Protein AF-A0A1I5QJ22-F1 (afdb_monomer_lite)

Structure (mmCIF, N/CA/C/O backbone):
data_AF-A0A1I5QJ22-F1
#
_entry.id   AF-A0A1I5QJ22-F1
#
loop_
_atom_site.group_PDB
_atom_site.id
_atom_site.type_symbol
_atom_site.label_atom_id
_atom_site.label_alt_id
_atom_site.label_comp_id
_atom_site.label_asym_id
_atom_site.label_entity_id
_atom_site.label_seq_id
_atom_site.pdbx_PDB_ins_code
_atom_site.Cartn_x
_atom_site.Cartn_y
_atom_site.Cartn_z
_atom_site.occupancy
_atom_site.B_iso_or_equiv
_atom_site.auth_seq_id
_atom_site.auth_comp_id
_atom_site.auth_asym_id
_atom_site.auth_atom_id
_atom_site.pdbx_PDB_model_num
ATOM 1 N N . MET A 1 1 ? -31.079 -6.523 6.906 1.00 46.09 1 MET A N 1
ATOM 2 C CA . MET A 1 1 ? -29.674 -6.062 6.882 1.00 46.09 1 MET A CA 1
ATOM 3 C C . MET A 1 1 ? -29.638 -4.610 7.332 1.00 46.09 1 MET A C 1
ATOM 5 O O . MET A 1 1 ? -30.478 -3.851 6.853 1.00 46.09 1 MET A O 1
ATOM 9 N N . PRO A 1 2 ? -28.764 -4.219 8.273 1.00 53.16 2 PRO A N 1
ATOM 10 C CA . PRO A 1 2 ? -28.567 -2.813 8.614 1.00 53.16 2 PRO A CA 1
ATOM 11 C C . PRO A 1 2 ? -28.057 -2.059 7.382 1.00 53.16 2 PRO A C 1
ATOM 13 O O . PRO A 1 2 ? -27.175 -2.545 6.684 1.00 53.16 2 PRO A O 1
ATOM 16 N N . ILE A 1 3 ? -28.616 -0.884 7.098 1.00 59.19 3 ILE A N 1
ATOM 17 C CA . ILE A 1 3 ? -28.104 -0.005 6.042 1.00 59.19 3 ILE A CA 1
ATOM 18 C C . ILE A 1 3 ? -26.811 0.634 6.574 1.00 59.19 3 ILE A C 1
ATOM 20 O O . ILE A 1 3 ? -26.880 1.278 7.631 1.00 59.19 3 ILE A O 1
ATOM 24 N N . PRO A 1 4 ? -25.659 0.491 5.889 1.00 67.62 4 PRO A N 1
ATOM 25 C CA . PRO A 1 4 ? -24.425 1.165 6.275 1.00 67.62 4 PRO A CA 1
ATOM 26 C C . PRO A 1 4 ? -24.673 2.669 6.389 1.00 67.62 4 PRO A C 1
ATOM 28 O O . PRO A 1 4 ? -25.151 3.305 5.447 1.00 67.62 4 PRO A O 1
ATOM 31 N N . ARG A 1 5 ? -24.410 3.250 7.564 1.00 72.25 5 ARG A N 1
ATOM 32 C CA . ARG A 1 5 ? -24.618 4.686 7.782 1.00 72.25 5 ARG A CA 1
ATOM 33 C C . ARG A 1 5 ? -23.320 5.437 7.504 1.00 72.25 5 ARG A C 1
ATOM 35 O O . ARG A 1 5 ? -22.291 5.057 8.068 1.00 72.25 5 ARG A O 1
ATOM 42 N N . PRO A 1 6 ? -23.360 6.515 6.705 1.00 81.44 6 PRO A N 1
ATOM 43 C CA . PRO A 1 6 ? -22.195 7.358 6.522 1.00 81.44 6 PRO A CA 1
ATOM 44 C C . PRO A 1 6 ? -21.755 7.944 7.867 1.00 81.44 6 PRO A C 1
ATOM 46 O O . PRO A 1 6 ? -22.573 8.340 8.705 1.00 81.44 6 PRO A O 1
ATOM 49 N N . ARG A 1 7 ? -20.444 7.992 8.070 1.00 88.00 7 ARG A N 1
ATOM 50 C CA . ARG A 1 7 ? -19.783 8.664 9.182 1.00 88.00 7 ARG A CA 1
ATOM 51 C C . ARG A 1 7 ? -19.026 9.854 8.630 1.00 88.00 7 ARG A C 1
ATOM 53 O O . ARG A 1 7 ? -18.310 9.730 7.640 1.00 88.00 7 ARG A O 1
ATOM 60 N N . ARG A 1 8 ? -19.203 11.002 9.276 1.00 93.06 8 ARG A N 1
ATOM 61 C CA . ARG A 1 8 ? -18.461 12.214 8.957 1.00 93.06 8 ARG A CA 1
ATOM 62 C C . ARG A 1 8 ? -17.339 12.402 9.967 1.00 93.06 8 ARG A C 1
ATOM 64 O O . ARG A 1 8 ? -17.587 12.314 11.168 1.00 93.06 8 ARG A O 1
ATOM 71 N N . ILE A 1 9 ? -16.142 12.665 9.462 1.00 91.44 9 ILE A N 1
ATOM 72 C CA . ILE A 1 9 ? -14.982 13.086 10.242 1.00 91.44 9 ILE A CA 1
ATOM 73 C C . ILE A 1 9 ? -14.780 14.574 9.957 1.00 91.44 9 ILE A C 1
ATOM 75 O O . ILE A 1 9 ? -14.630 14.962 8.801 1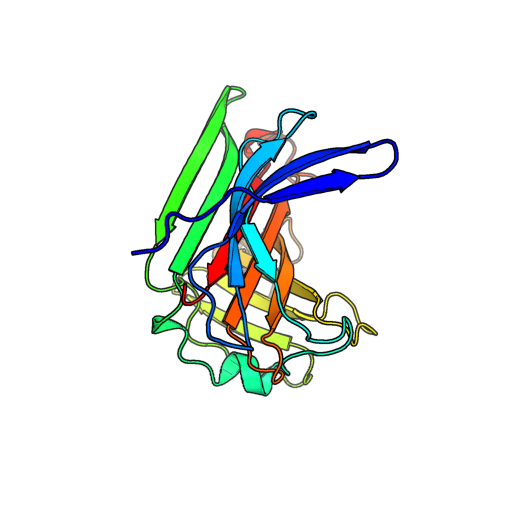.00 91.44 9 ILE A O 1
ATOM 79 N N . GLU A 1 10 ? -14.829 15.396 11.003 1.00 94.62 10 GLU A N 1
ATOM 80 C CA . GLU A 1 10 ? -14.562 16.835 10.939 1.00 94.62 10 GLU A CA 1
ATOM 81 C C . GLU A 1 10 ? -13.120 17.070 11.398 1.00 94.62 10 GLU A C 1
ATOM 83 O O . GLU A 1 10 ? -12.755 16.738 12.529 1.00 94.62 10 GLU A O 1
ATOM 88 N N . TRP A 1 11 ? -12.295 17.633 10.522 1.00 90.88 11 TRP A N 1
ATOM 89 C CA . TRP A 1 11 ? -10.914 17.976 10.823 1.00 90.88 11 TRP A CA 1
ATOM 90 C C . TRP A 1 11 ? -10.844 19.441 11.236 1.00 90.88 11 TRP A C 1
ATOM 92 O O . TRP A 1 11 ? -11.201 20.336 10.468 1.00 90.88 11 TRP A O 1
ATOM 102 N N . THR A 1 12 ? -10.348 19.710 12.444 1.00 91.56 12 THR A N 1
ATOM 103 C CA . THR A 1 12 ? -10.223 21.075 12.967 1.00 91.56 12 THR A CA 1
ATOM 104 C C . THR A 1 12 ? -9.451 21.967 11.991 1.00 91.56 12 THR A C 1
ATOM 106 O O . THR A 1 12 ? -8.260 21.764 11.768 1.00 91.56 12 THR A O 1
ATOM 109 N N . GLY A 1 13 ? -10.142 22.947 11.400 1.00 87.81 13 GLY A N 1
ATOM 110 C CA . GLY A 1 13 ? -9.575 23.906 10.444 1.00 87.81 13 GLY A CA 1
ATOM 111 C C . GLY A 1 13 ? -9.340 23.384 9.019 1.00 87.81 13 GLY A C 1
ATOM 112 O O . GLY A 1 13 ? -8.960 24.178 8.166 1.00 87.81 13 GLY A O 1
ATOM 113 N N . ASN A 1 14 ? -9.593 22.101 8.738 1.00 86.50 14 ASN A N 1
ATOM 114 C CA . ASN A 1 14 ? -9.193 21.438 7.486 1.00 86.50 14 ASN A CA 1
ATOM 115 C C . ASN A 1 14 ? -10.364 20.784 6.725 1.00 86.50 14 ASN A C 1
ATOM 117 O O . ASN A 1 14 ? -10.153 19.993 5.807 1.00 86.50 14 ASN A O 1
ATOM 121 N N . GLY A 1 15 ? -11.605 21.124 7.082 1.00 94.75 15 GLY A N 1
ATOM 122 C CA . GLY A 1 15 ? -12.801 20.608 6.417 1.00 94.75 15 GLY A CA 1
ATOM 123 C C . GLY A 1 15 ? -13.241 19.237 6.932 1.00 94.75 15 GLY A C 1
ATOM 124 O O . GLY A 1 15 ? -12.940 18.866 8.062 1.00 94.75 15 GLY A O 1
ATOM 125 N N . TRP A 1 16 ? -13.980 18.485 6.117 1.00 95.56 16 TRP A N 1
ATOM 126 C CA . TRP A 1 16 ? -14.563 17.203 6.520 1.00 95.56 16 TRP A CA 1
ATOM 127 C C . TRP A 1 16 ? -14.458 16.132 5.445 1.00 95.56 16 TRP A C 1
ATOM 129 O O . TRP A 1 16 ? -14.406 16.434 4.255 1.00 95.56 16 TRP A O 1
ATOM 139 N N . GLU A 1 17 ? -14.521 14.876 5.877 1.00 95.81 17 GLU A N 1
ATOM 140 C CA . GLU A 1 17 ? -14.634 13.687 5.031 1.00 95.81 17 GLU A CA 1
ATOM 141 C C . GLU A 1 17 ? -15.855 12.858 5.428 1.00 95.81 17 GLU A C 1
ATOM 143 O O . GLU A 1 17 ? -16.236 12.799 6.598 1.00 95.81 17 GLU A O 1
ATOM 148 N N . GLU A 1 18 ? -16.473 12.198 4.456 1.00 96.12 18 GLU A N 1
ATOM 149 C CA . GLU A 1 18 ? -17.575 11.269 4.666 1.00 96.12 18 GLU A CA 1
ATOM 150 C C . GLU A 1 18 ? -17.176 9.873 4.185 1.00 96.12 18 GLU A C 1
ATOM 152 O O . GLU A 1 18 ? -16.739 9.691 3.047 1.00 96.12 18 GLU A O 1
ATOM 157 N N . TRP A 1 19 ? -17.370 8.890 5.058 1.00 95.31 19 TRP A N 1
ATOM 158 C CA . TRP A 1 19 ? -16.977 7.501 4.860 1.00 95.31 19 TRP A CA 1
ATOM 159 C C . TRP A 1 19 ? -18.162 6.578 5.132 1.00 95.31 19 TRP A C 1
ATOM 161 O O . TRP A 1 19 ? -18.932 6.800 6.067 1.00 95.31 19 TRP A O 1
ATOM 171 N N . THR A 1 20 ? -18.304 5.516 4.349 1.00 93.12 20 THR A N 1
ATOM 172 C CA . THR A 1 20 ? -19.193 4.399 4.682 1.00 93.12 20 THR A CA 1
ATOM 173 C C . THR A 1 20 ? -18.410 3.396 5.511 1.00 93.12 20 THR A C 1
ATOM 175 O O . THR A 1 20 ? -17.341 2.962 5.096 1.00 93.12 20 THR A O 1
ATOM 178 N N . VAL A 1 21 ? -18.936 3.016 6.674 1.00 90.69 21 VAL A N 1
ATOM 179 C CA . VAL A 1 21 ? -18.354 1.932 7.474 1.00 90.69 21 VAL A CA 1
ATOM 180 C C . VAL A 1 21 ? -18.948 0.618 6.977 1.00 90.69 21 VAL A C 1
ATOM 182 O O . VAL A 1 21 ? -20.167 0.445 7.046 1.00 90.69 21 VAL A O 1
ATOM 185 N N . GLY A 1 22 ? -18.101 -0.262 6.443 1.00 87.00 22 GLY A N 1
ATOM 186 C CA . GLY A 1 22 ? -18.483 -1.615 6.041 1.00 87.00 22 GLY A CA 1
ATOM 187 C C . GLY A 1 22 ? -18.838 -2.496 7.241 1.00 87.00 22 GLY A C 1
ATOM 188 O O . GLY A 1 22 ? -18.671 -2.087 8.393 1.00 87.00 22 GLY A O 1
ATOM 189 N N . GLU A 1 23 ? -19.323 -3.711 6.980 1.00 85.62 23 GLU A N 1
ATOM 190 C CA . GLU A 1 23 ? -19.583 -4.681 8.048 1.00 85.62 23 GLU A CA 1
ATOM 191 C C . GLU A 1 23 ? -18.249 -5.046 8.723 1.00 85.62 23 GLU A C 1
ATOM 193 O O . GLU A 1 23 ? -17.347 -5.562 8.057 1.00 85.62 23 GLU A O 1
ATOM 198 N N . PRO A 1 24 ? -18.065 -4.739 10.018 1.00 86.56 24 PRO A N 1
ATOM 199 C CA . PRO A 1 24 ? -16.795 -4.980 10.674 1.00 86.56 24 PRO A CA 1
ATOM 200 C C . PRO A 1 24 ? -16.613 -6.469 10.966 1.00 86.56 24 PRO A C 1
ATOM 202 O O . PRO A 1 24 ? -17.570 -7.172 11.287 1.00 86.56 24 PRO A O 1
ATOM 205 N N . ILE A 1 25 ? -15.362 -6.928 11.013 1.00 89.25 25 ILE A N 1
ATOM 206 C CA . ILE A 1 25 ? -15.039 -8.109 11.812 1.00 89.25 25 ILE A CA 1
ATOM 207 C C . ILE A 1 25 ? -15.266 -7.709 13.277 1.00 89.25 25 ILE A C 1
ATOM 209 O O . ILE A 1 25 ? -14.564 -6.808 13.760 1.00 89.25 25 ILE A O 1
ATOM 213 N N . PRO A 1 26 ? -16.222 -8.330 13.999 1.00 90.31 26 PRO A N 1
ATOM 214 C CA . PRO A 1 26 ? -16.629 -7.866 15.320 1.00 90.31 26 PRO A CA 1
ATOM 215 C C . PRO A 1 26 ? -15.451 -7.721 16.286 1.00 90.31 26 PRO A C 1
ATOM 217 O O . PRO A 1 26 ? -14.694 -8.662 16.507 1.00 90.31 26 PRO A O 1
ATOM 220 N N . GLY A 1 27 ? -15.288 -6.517 16.843 1.00 88.56 27 GLY A N 1
ATOM 221 C CA . GLY A 1 27 ? -14.208 -6.172 17.775 1.00 88.56 27 GLY A CA 1
ATOM 222 C C . GLY A 1 27 ? -12.822 -5.974 17.145 1.00 88.56 27 GLY A C 1
ATOM 223 O O . GLY A 1 27 ? -11.918 -5.497 17.830 1.00 88.56 27 GLY A O 1
ATOM 224 N N . LYS A 1 28 ? -12.640 -6.278 15.855 1.00 94.81 28 LYS A N 1
ATOM 225 C CA . LYS A 1 28 ? -11.311 -6.373 15.237 1.00 94.81 28 LYS A CA 1
ATOM 226 C C . LYS A 1 28 ? -11.008 -5.272 14.235 1.00 94.81 28 LYS A C 1
ATOM 228 O O . LYS A 1 28 ? -10.032 -4.548 14.408 1.00 94.81 28 LYS A O 1
ATOM 233 N N . LEU A 1 29 ? -11.800 -5.169 13.173 1.00 95.88 29 LEU A N 1
ATOM 234 C CA . LEU A 1 29 ? -11.461 -4.330 12.028 1.00 95.88 29 LEU A CA 1
ATOM 235 C C . LEU A 1 29 ? -12.723 -3.922 11.275 1.00 95.88 29 LEU A C 1
ATOM 237 O O . LEU A 1 29 ? -13.592 -4.755 11.040 1.00 95.88 29 LEU A O 1
ATOM 241 N N . ALA A 1 30 ? -12.795 -2.664 10.859 1.00 94.31 30 ALA A N 1
ATOM 242 C CA . ALA A 1 30 ? -13.819 -2.157 9.957 1.00 94.31 30 ALA A CA 1
ATOM 243 C C . ALA A 1 30 ? -13.160 -1.568 8.708 1.00 94.31 30 ALA A C 1
ATOM 245 O O . ALA A 1 30 ? -12.214 -0.789 8.829 1.00 94.31 30 ALA A O 1
ATOM 246 N N . GLN A 1 31 ? -13.673 -1.901 7.526 1.00 93.88 31 GLN A N 1
ATOM 247 C CA . GLN A 1 31 ? -13.319 -1.211 6.286 1.00 93.88 31 GLN A CA 1
ATOM 248 C C . GLN A 1 31 ? -14.089 0.113 6.203 1.00 93.88 31 GLN A C 1
ATOM 250 O O . GLN A 1 31 ? -15.259 0.198 6.589 1.00 93.88 31 GLN A O 1
ATOM 255 N N . LEU A 1 32 ? -13.424 1.151 5.709 1.00 93.31 32 LEU A N 1
ATOM 256 C CA . LEU A 1 32 ? -13.988 2.469 5.459 1.00 93.31 32 LEU A CA 1
ATOM 257 C C . LEU A 1 32 ? -13.912 2.744 3.958 1.00 93.31 32 LEU A C 1
ATOM 259 O O . LEU A 1 32 ? -12.826 2.899 3.399 1.00 93.31 32 LEU A O 1
ATOM 263 N N . SER A 1 33 ? -15.069 2.841 3.312 1.00 90.88 33 SER A N 1
ATOM 264 C CA . SER A 1 33 ? -15.166 3.209 1.899 1.00 90.88 33 SER A CA 1
ATOM 265 C C . SER A 1 33 ? -15.389 4.710 1.784 1.00 90.88 33 SER A C 1
ATOM 267 O O . SER A 1 33 ? -16.370 5.244 2.314 1.00 90.88 33 SER A O 1
ATOM 269 N N . TYR A 1 34 ? -14.473 5.399 1.112 1.00 94.25 34 TYR A N 1
ATOM 270 C CA . TYR A 1 34 ? -14.549 6.842 0.929 1.00 94.25 34 TYR A CA 1
ATOM 271 C C . TYR A 1 34 ? -15.797 7.248 0.138 1.00 94.25 34 TYR A C 1
ATOM 273 O O . TYR A 1 34 ? -16.215 6.541 -0.778 1.00 94.25 34 TYR A O 1
ATOM 281 N N . ARG A 1 35 ? -16.407 8.391 0.479 1.00 94.44 35 ARG A N 1
ATOM 282 C CA . ARG A 1 35 ? -17.535 8.945 -0.288 1.00 94.44 35 ARG A CA 1
ATOM 283 C C . ARG A 1 35 ? -17.228 10.299 -0.904 1.00 94.44 35 ARG A C 1
ATOM 285 O O . ARG A 1 35 ? -17.521 10.507 -2.075 1.00 94.44 35 ARG A O 1
ATOM 292 N N . ARG A 1 36 ? -16.776 11.251 -0.086 1.00 95.31 36 ARG A N 1
ATOM 293 C CA . ARG A 1 36 ? -16.550 12.653 -0.477 1.00 95.31 36 ARG A CA 1
ATOM 294 C C . ARG A 1 36 ? -15.907 13.441 0.659 1.00 95.31 36 ARG A C 1
ATOM 296 O O . ARG A 1 36 ? -16.017 13.053 1.822 1.00 95.31 36 ARG A O 1
ATOM 303 N N . SER A 1 37 ? -15.348 14.599 0.336 1.00 96.25 37 SER A N 1
ATOM 304 C CA . SER A 1 37 ? -14.889 15.590 1.309 1.00 96.25 37 SER A CA 1
ATOM 305 C C . SER A 1 37 ? -15.282 17.008 0.915 1.00 96.25 37 SER A C 1
ATOM 307 O O . SER A 1 37 ? -15.699 17.270 -0.214 1.00 96.25 37 SER A O 1
ATOM 309 N N . SER A 1 38 ? -15.108 17.950 1.841 1.00 96.31 38 SER A N 1
ATOM 310 C CA . SER A 1 38 ? -15.252 19.385 1.564 1.00 96.31 38 SER A CA 1
ATOM 311 C C . SER A 1 38 ? -14.123 19.974 0.715 1.00 96.31 38 SER A C 1
ATOM 313 O O . SER A 1 38 ? -14.230 21.118 0.287 1.00 96.31 38 SER A O 1
ATOM 315 N N . PHE A 1 39 ? -13.033 19.234 0.513 1.00 93.12 39 PHE A N 1
ATOM 316 C CA . PHE A 1 39 ? -11.841 19.676 -0.220 1.00 93.12 39 PHE A CA 1
ATOM 317 C C . PHE A 1 39 ? -11.668 18.954 -1.567 1.00 93.12 39 PHE A C 1
ATOM 319 O O . PHE A 1 39 ? -10.618 19.053 -2.192 1.00 93.12 39 PHE A O 1
ATOM 326 N N . GLY A 1 40 ? -12.705 18.248 -2.032 1.00 92.12 40 GLY A N 1
ATOM 327 C CA . GLY A 1 40 ? -12.772 17.727 -3.399 1.00 92.12 40 GLY A CA 1
ATOM 328 C C . GLY A 1 40 ? -11.977 16.449 -3.659 1.00 92.12 40 GLY A C 1
ATOM 329 O O . GLY A 1 40 ? -11.794 16.095 -4.821 1.00 92.12 40 GLY A O 1
ATOM 330 N N . ALA A 1 41 ? -11.528 15.736 -2.621 1.00 91.44 41 ALA A N 1
ATOM 331 C CA . ALA A 1 41 ? -11.008 14.391 -2.831 1.00 91.44 41 ALA A CA 1
ATOM 332 C C . ALA A 1 41 ? -12.139 13.467 -3.316 1.00 91.44 41 ALA A C 1
ATOM 334 O O . ALA A 1 41 ? -13.307 13.618 -2.945 1.00 91.44 41 ALA A O 1
ATOM 335 N N . THR A 1 42 ? -11.783 12.546 -4.206 1.00 92.19 42 THR A N 1
ATOM 336 C CA . THR A 1 42 ? -12.730 11.669 -4.912 1.00 92.19 42 THR A CA 1
ATOM 337 C C . THR A 1 42 ? -12.543 10.199 -4.563 1.00 92.19 42 THR A C 1
ATOM 339 O O . THR A 1 42 ? -13.480 9.423 -4.711 1.00 92.19 42 THR A O 1
ATOM 342 N N . HIS A 1 43 ? -11.373 9.827 -4.042 1.00 93.38 43 HIS A N 1
ATOM 343 C CA . HIS A 1 43 ? -11.014 8.449 -3.725 1.00 93.38 43 HIS A CA 1
ATOM 344 C C . HIS A 1 43 ? -10.252 8.389 -2.404 1.00 93.38 43 HIS A C 1
ATOM 346 O O . HIS A 1 43 ? -9.574 9.341 -2.014 1.00 93.38 43 HIS A O 1
ATOM 352 N N . GLY A 1 44 ? -10.343 7.244 -1.736 1.00 93.56 44 GLY A N 1
ATOM 353 C CA . GLY A 1 44 ? -9.637 6.976 -0.496 1.00 93.56 44 GLY A CA 1
ATOM 354 C C . GLY A 1 44 ? -9.920 5.566 0.003 1.00 93.56 44 GLY A C 1
ATOM 355 O O . GLY A 1 44 ? -11.019 5.040 -0.172 1.00 93.56 44 GLY A O 1
ATOM 356 N N . TYR A 1 45 ? -8.923 4.983 0.658 1.00 95.06 45 TYR A N 1
ATOM 357 C CA . TYR A 1 45 ? -9.015 3.678 1.299 1.00 95.06 45 TYR A CA 1
ATOM 358 C C . TYR A 1 45 ? -8.739 3.854 2.785 1.00 95.06 45 TYR A C 1
ATOM 360 O O . TYR A 1 45 ? -7.766 4.508 3.165 1.00 95.06 45 TYR A O 1
ATOM 368 N N . GLY A 1 46 ? -9.596 3.292 3.631 1.00 94.00 46 GLY A N 1
ATOM 369 C CA . GLY A 1 46 ? -9.472 3.441 5.072 1.00 94.00 46 GLY A CA 1
ATOM 370 C C . GLY A 1 46 ? -9.864 2.178 5.816 1.00 94.00 46 GLY A C 1
ATOM 371 O O . GLY A 1 46 ? -10.700 1.399 5.366 1.00 94.00 46 GLY A O 1
ATOM 372 N N . TYR A 1 47 ? -9.260 1.995 6.985 1.00 95.31 47 TYR A N 1
ATOM 373 C CA . TYR A 1 47 ? -9.544 0.890 7.889 1.00 95.31 47 TYR A CA 1
ATOM 374 C C . TYR A 1 47 ? -9.474 1.382 9.334 1.00 95.31 47 TYR A C 1
ATOM 376 O O . TYR A 1 47 ? -8.612 2.193 9.676 1.00 95.31 47 TYR A O 1
ATOM 384 N N . GLY A 1 48 ? -10.376 0.896 10.183 1.00 93.44 48 GLY A N 1
ATOM 385 C CA . GLY A 1 48 ? -10.450 1.250 11.600 1.00 93.44 48 GLY A CA 1
ATOM 386 C C . GLY A 1 48 ? -10.300 0.034 12.510 1.00 93.44 48 GLY A C 1
ATOM 387 O O . GLY A 1 48 ? -10.989 -0.967 12.321 1.00 93.44 48 GLY A O 1
ATOM 388 N N . SER A 1 49 ? -9.432 0.134 13.516 1.00 95.50 49 SER A N 1
ATOM 389 C CA . SER A 1 49 ? -9.245 -0.856 14.586 1.00 95.50 49 SER A CA 1
ATOM 390 C C . SER A 1 49 ? -8.779 -0.173 15.876 1.00 95.50 49 SER A C 1
ATOM 392 O O . SER A 1 49 ? -8.443 1.012 15.868 1.00 95.50 49 SER A O 1
ATOM 394 N N . ASN A 1 50 ? -8.722 -0.922 16.982 1.00 96.38 50 ASN A N 1
ATOM 395 C CA . ASN A 1 50 ? -8.170 -0.435 18.253 1.00 96.38 50 ASN A CA 1
ATOM 396 C C . ASN A 1 50 ? -6.662 -0.711 18.406 1.00 96.38 50 ASN A C 1
ATOM 398 O O . ASN A 1 50 ? -6.107 -0.525 19.489 1.00 96.38 50 ASN A O 1
ATOM 402 N N . ALA A 1 51 ? -5.979 -1.163 17.348 1.00 96.56 51 ALA A N 1
ATOM 403 C CA . ALA A 1 51 ? -4.540 -1.394 17.391 1.00 96.56 51 ALA A CA 1
ATOM 404 C C . ALA A 1 51 ? -3.783 -0.078 17.628 1.00 96.56 51 ALA A C 1
ATOM 406 O O . ALA A 1 51 ? -4.010 0.911 16.925 1.00 96.56 51 ALA A O 1
ATOM 407 N N . GLY A 1 52 ? -2.829 -0.069 18.563 1.00 94.38 52 GLY A N 1
ATOM 408 C CA . GLY A 1 52 ? -1.980 1.098 18.821 1.00 94.38 52 GLY A CA 1
ATOM 409 C C . GLY A 1 52 ? -1.095 1.437 17.620 1.00 94.38 52 GLY A C 1
ATOM 410 O O . GLY A 1 52 ? -0.685 0.547 16.879 1.00 94.38 52 GLY A O 1
ATOM 411 N N . TRP A 1 53 ? -0.774 2.714 17.388 1.00 89.88 53 TRP A N 1
ATOM 412 C CA . TRP A 1 53 ? 0.007 3.160 16.213 1.00 89.88 53 TRP A CA 1
ATOM 413 C C . TRP A 1 53 ? 1.361 2.447 16.036 1.00 89.88 53 TRP A C 1
ATOM 415 O O . TRP A 1 53 ? 1.834 2.299 14.908 1.00 89.88 53 TRP A O 1
ATOM 425 N N . SER A 1 54 ? 1.946 1.960 17.134 1.00 93.69 54 SER A N 1
ATOM 426 C CA . SER A 1 54 ? 3.176 1.163 17.166 1.00 93.69 54 SER A CA 1
ATOM 427 C C . SER A 1 54 ? 2.978 -0.338 16.909 1.00 93.69 54 SER A C 1
ATOM 429 O O . SER A 1 54 ? 3.965 -1.039 16.703 1.00 93.69 54 SER A O 1
ATOM 431 N N . THR A 1 55 ? 1.744 -0.852 16.911 1.00 96.94 55 THR A N 1
ATOM 432 C CA . THR A 1 55 ? 1.457 -2.252 16.576 1.00 96.94 55 THR A CA 1
ATOM 433 C C . THR A 1 55 ? 1.787 -2.497 15.111 1.00 96.94 55 THR A C 1
ATOM 435 O O . THR A 1 55 ? 1.270 -1.810 14.232 1.00 96.94 55 THR A O 1
ATOM 438 N N . ARG A 1 56 ? 2.643 -3.489 14.859 1.00 96.88 56 ARG A N 1
ATOM 439 C CA . ARG A 1 56 ? 3.207 -3.787 13.545 1.00 96.88 56 ARG A CA 1
ATOM 440 C C . ARG A 1 56 ? 3.300 -5.292 13.325 1.00 96.88 56 ARG A C 1
ATOM 442 O O . ARG A 1 56 ? 3.788 -6.021 14.188 1.00 96.88 56 ARG A O 1
ATOM 449 N N . ALA A 1 57 ? 2.959 -5.732 12.121 1.00 97.75 57 ALA A N 1
ATOM 450 C CA . ALA A 1 57 ? 3.310 -7.052 11.630 1.00 97.75 57 ALA A CA 1
ATOM 451 C C . ALA A 1 57 ? 4.780 -7.095 11.191 1.00 97.75 57 ALA A C 1
ATOM 453 O O . ALA A 1 57 ? 5.248 -6.253 10.416 1.00 97.75 57 ALA A O 1
ATOM 454 N N . SER A 1 58 ? 5.520 -8.087 11.688 1.00 96.81 58 SER A N 1
ATOM 455 C CA . SER A 1 58 ? 6.917 -8.288 11.295 1.00 96.81 58 SER A CA 1
ATOM 456 C C . SER A 1 58 ? 7.030 -8.686 9.818 1.00 96.81 58 SER A C 1
ATOM 458 O O . SER A 1 58 ? 6.110 -9.284 9.264 1.00 96.81 58 SER A O 1
ATOM 460 N N . MET A 1 59 ? 8.189 -8.464 9.191 1.00 97.19 59 MET A N 1
ATOM 461 C CA . MET A 1 59 ? 8.432 -8.936 7.818 1.00 97.19 59 MET A CA 1
ATOM 462 C C . MET A 1 59 ? 8.277 -10.456 7.686 1.00 97.19 59 MET A C 1
ATOM 464 O O . MET A 1 59 ? 7.834 -10.942 6.653 1.00 97.19 59 MET A O 1
ATOM 468 N N . ALA A 1 60 ? 8.581 -11.221 8.741 1.00 97.06 60 ALA A N 1
ATOM 469 C CA . ALA A 1 60 ? 8.334 -12.662 8.759 1.00 97.06 60 ALA A CA 1
ATOM 470 C C . ALA A 1 60 ? 6.832 -12.990 8.754 1.00 97.06 60 ALA A C 1
ATOM 472 O O . ALA A 1 60 ? 6.405 -13.862 8.004 1.00 97.06 60 ALA A O 1
ATOM 473 N N . THR A 1 61 ? 6.039 -12.266 9.549 1.00 97.69 61 THR A N 1
ATOM 474 C CA . THR A 1 61 ? 4.573 -12.390 9.581 1.00 97.69 61 THR A CA 1
ATOM 475 C C . THR A 1 61 ? 3.959 -12.044 8.232 1.00 97.69 61 THR A C 1
ATOM 477 O O . THR A 1 61 ? 3.075 -12.762 7.778 1.00 97.69 61 THR A O 1
ATOM 480 N N . ILE A 1 62 ? 4.444 -10.970 7.602 1.00 97.19 62 ILE A N 1
ATOM 481 C CA . ILE A 1 62 ? 4.014 -10.531 6.275 1.00 97.19 62 ILE A CA 1
ATOM 482 C C . ILE A 1 62 ? 4.350 -11.609 5.249 1.00 97.19 62 ILE A C 1
ATOM 484 O O . ILE A 1 62 ? 3.445 -12.107 4.600 1.00 97.19 62 ILE A O 1
ATOM 488 N N . ALA A 1 63 ? 5.613 -12.038 5.150 1.00 96.94 63 ALA A N 1
ATOM 489 C CA . ALA A 1 63 ? 6.044 -13.036 4.167 1.00 96.94 63 ALA A CA 1
ATOM 490 C C . ALA A 1 63 ? 5.290 -14.372 4.268 1.00 96.94 63 ALA A C 1
ATOM 492 O O . ALA A 1 63 ? 5.135 -15.054 3.261 1.00 96.94 63 ALA A O 1
ATOM 493 N N . ALA A 1 64 ? 4.837 -14.743 5.468 1.00 96.50 64 ALA A N 1
ATOM 494 C CA . ALA A 1 64 ? 4.090 -15.972 5.714 1.00 96.50 64 ALA A CA 1
ATOM 495 C C . ALA A 1 64 ? 2.595 -15.890 5.349 1.00 96.50 64 ALA A C 1
ATOM 497 O O . ALA A 1 64 ? 1.910 -16.908 5.425 1.00 96.50 64 ALA A O 1
ATOM 498 N N . GLN A 1 65 ? 2.069 -14.713 4.990 1.00 96.25 65 GLN A N 1
ATOM 499 C CA . GLN A 1 65 ? 0.672 -14.580 4.574 1.00 96.25 65 GLN A CA 1
ATOM 500 C C . GLN A 1 65 ? 0.401 -15.272 3.239 1.00 96.25 65 GLN A C 1
ATOM 502 O O . GLN A 1 65 ? 1.241 -15.281 2.333 1.00 96.25 65 GLN A O 1
ATOM 507 N N 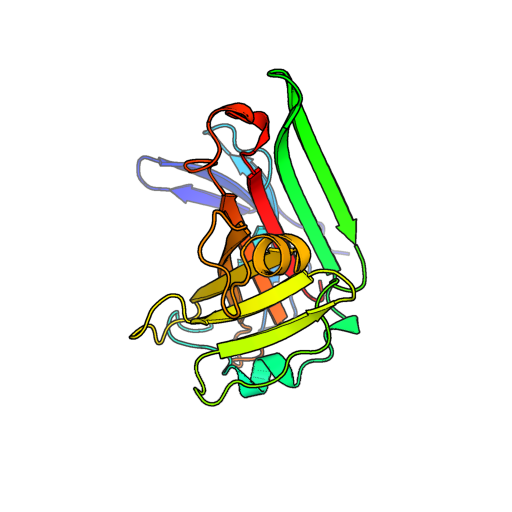. ASP A 1 66 ? -0.831 -15.753 3.085 1.00 95.06 66 ASP A N 1
ATOM 508 C CA . ASP A 1 66 ? -1.369 -16.125 1.782 1.00 95.06 66 ASP A CA 1
ATOM 509 C C . ASP A 1 66 ? -1.744 -14.862 0.991 1.00 95.06 66 ASP A C 1
ATOM 511 O O . ASP A 1 66 ? -2.869 -14.368 1.037 1.00 95.06 66 ASP A O 1
ATOM 515 N N . HIS A 1 67 ? -0.773 -14.334 0.248 1.00 94.19 67 HIS A N 1
ATOM 516 C CA . HIS A 1 67 ? -0.964 -13.164 -0.612 1.00 94.19 67 HIS A CA 1
ATOM 517 C C . HIS A 1 67 ? -1.876 -13.447 -1.816 1.00 94.19 67 HIS A C 1
ATOM 519 O O . HIS A 1 67 ? -2.215 -12.520 -2.547 1.00 94.19 67 HIS A O 1
ATOM 525 N N . GLY A 1 68 ? -2.278 -14.706 -2.043 1.00 94.75 68 GLY A N 1
ATOM 526 C CA . GLY A 1 68 ? -3.327 -15.043 -3.003 1.00 94.75 68 GLY A CA 1
ATOM 527 C C . GLY A 1 68 ? -4.708 -14.529 -2.585 1.00 94.75 68 GLY A C 1
ATOM 528 O O . GLY A 1 68 ? -5.581 -14.397 -3.434 1.00 94.75 68 GLY A O 1
ATOM 529 N N . GLN A 1 69 ? -4.893 -14.199 -1.303 1.00 94.56 69 GLN A N 1
ATOM 530 C CA . GLN A 1 69 ? -6.140 -13.640 -0.773 1.00 94.56 69 GLN A CA 1
ATOM 531 C C . GLN A 1 69 ? -6.216 -12.118 -0.858 1.00 94.56 69 GLN A C 1
ATOM 533 O O . GLN A 1 69 ? -7.211 -11.551 -0.422 1.00 94.56 69 GLN A O 1
ATOM 538 N N . PHE A 1 70 ? -5.160 -11.448 -1.322 1.00 96.12 70 PHE A N 1
ATOM 539 C CA . PHE A 1 70 ? -5.151 -9.993 -1.397 1.00 96.12 70 PHE A CA 1
ATOM 540 C C . PHE A 1 70 ? -5.622 -9.532 -2.766 1.00 96.12 70 PHE A C 1
ATOM 542 O O . PHE A 1 70 ? -5.117 -9.997 -3.787 1.00 96.12 70 PHE A O 1
ATOM 549 N N . ASP A 1 71 ? -6.533 -8.578 -2.753 1.00 94.69 71 ASP A N 1
ATOM 550 C CA . ASP A 1 71 ? -6.949 -7.769 -3.883 1.00 94.69 71 ASP A CA 1
ATOM 551 C C . ASP A 1 71 ? -6.077 -6.521 -3.942 1.00 94.69 71 ASP A C 1
ATOM 553 O O . ASP A 1 71 ? -5.585 -6.042 -2.919 1.00 94.69 71 ASP A O 1
ATOM 557 N N . HIS A 1 72 ? -5.854 -6.007 -5.146 1.00 94.81 72 HIS A N 1
ATOM 558 C CA . HIS A 1 72 ? -5.213 -4.723 -5.363 1.00 94.81 72 HIS A CA 1
ATOM 559 C C . HIS A 1 72 ? -6.141 -3.793 -6.131 1.00 94.81 72 HIS A C 1
ATOM 561 O O . HIS A 1 72 ? -6.333 -3.974 -7.336 1.00 94.81 72 HIS A O 1
ATOM 567 N N . ASP A 1 73 ? -6.630 -2.771 -5.437 1.00 95.31 73 ASP A N 1
ATOM 568 C CA . ASP A 1 73 ? -7.478 -1.730 -6.009 1.00 95.31 73 ASP A CA 1
ATOM 569 C C . ASP A 1 73 ? -6.719 -0.416 -6.032 1.00 95.31 73 ASP A C 1
ATOM 571 O O . ASP A 1 73 ? -6.069 -0.048 -5.049 1.00 95.31 73 ASP A O 1
ATOM 575 N N . TYR A 1 74 ? -6.798 0.307 -7.144 1.00 94.88 74 TYR A N 1
ATOM 576 C CA . TYR A 1 74 ? -6.009 1.511 -7.341 1.00 94.88 74 TYR A CA 1
ATOM 577 C C . TYR A 1 74 ? -6.721 2.568 -8.174 1.00 94.88 74 TYR A C 1
ATOM 579 O O . TYR A 1 74 ? -7.513 2.273 -9.066 1.00 94.88 74 TYR A O 1
ATOM 587 N N . HIS A 1 75 ? -6.353 3.815 -7.894 1.00 95.38 75 HIS A N 1
ATOM 588 C CA . HIS A 1 75 ? -6.672 4.989 -8.692 1.00 95.38 75 HIS A CA 1
ATOM 589 C C . HIS A 1 75 ? -5.390 5.805 -8.849 1.00 95.38 75 HIS A C 1
ATOM 591 O O . HIS A 1 75 ? -4.874 6.340 -7.864 1.00 95.38 75 HIS A O 1
ATOM 597 N N . LEU A 1 76 ? -4.861 5.864 -10.069 1.00 93.00 76 LEU A N 1
ATOM 598 C CA . LEU A 1 76 ? -3.617 6.540 -10.419 1.00 93.00 76 LEU A CA 1
ATOM 599 C C . LEU A 1 76 ? -3.909 7.664 -11.418 1.00 93.00 76 LEU A C 1
ATOM 601 O O . LEU A 1 76 ? -4.404 7.435 -12.518 1.00 93.00 76 LEU A O 1
ATOM 605 N N . TRP A 1 77 ? -3.581 8.891 -11.043 1.00 92.56 77 TRP A N 1
ATOM 606 C CA . TRP A 1 77 ? -3.600 10.054 -11.914 1.00 92.56 77 TRP A CA 1
ATOM 607 C C . TRP A 1 77 ? -2.291 10.100 -12.685 1.00 92.56 77 TRP A C 1
ATOM 609 O O . TRP A 1 77 ? -1.222 10.314 -12.110 1.00 92.56 77 TRP A O 1
ATOM 619 N N . LYS A 1 78 ? -2.398 9.887 -13.993 1.00 90.94 78 LYS A N 1
ATOM 620 C CA . LYS A 1 78 ? -1.264 9.778 -14.906 1.00 90.94 78 LYS A CA 1
ATOM 621 C C . LYS A 1 78 ? -1.374 10.801 -16.018 1.00 90.94 78 LYS A C 1
ATOM 623 O O . LYS A 1 78 ? -2.432 11.389 -16.252 1.00 90.94 78 LYS A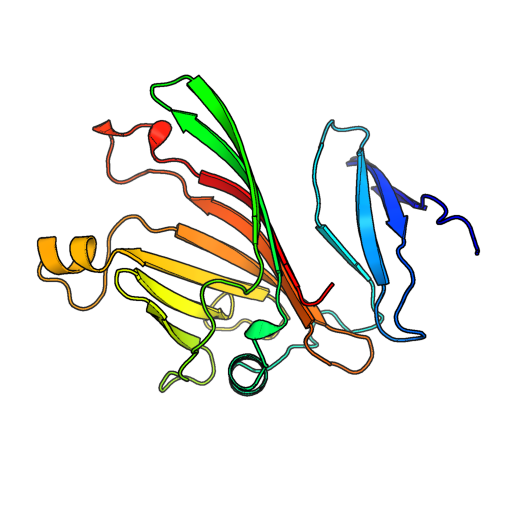 O 1
ATOM 628 N N . THR A 1 79 ? -0.272 10.986 -16.732 1.00 90.62 79 THR A N 1
ATOM 629 C CA . THR A 1 79 ? -0.235 11.791 -17.951 1.00 90.62 79 THR A CA 1
ATOM 630 C C . THR A 1 79 ? 0.227 10.928 -19.118 1.00 90.62 79 THR A C 1
ATOM 632 O O . THR A 1 79 ? 1.207 10.204 -18.996 1.00 90.62 79 THR A O 1
ATOM 635 N N . ASP A 1 80 ? -0.444 11.028 -20.263 1.00 87.50 80 ASP A N 1
ATOM 636 C CA . ASP A 1 80 ? 0.041 10.476 -21.529 1.00 87.50 80 ASP A CA 1
ATOM 637 C C . ASP A 1 80 ? 0.170 11.603 -22.555 1.00 87.50 80 ASP A C 1
ATOM 639 O O . ASP A 1 80 ? -0.809 12.272 -22.895 1.00 87.50 80 ASP A O 1
ATOM 643 N N . ASN A 1 81 ? 1.401 11.867 -23.001 1.00 86.25 81 ASN A N 1
ATOM 644 C CA . ASN A 1 81 ? 1.726 12.935 -23.948 1.00 86.25 81 ASN A CA 1
ATOM 645 C C . ASN A 1 81 ? 1.099 14.297 -23.564 1.00 86.25 81 ASN A C 1
ATOM 647 O O . ASN A 1 81 ? 0.436 14.964 -24.363 1.00 86.25 81 ASN A O 1
ATOM 651 N N . GLY A 1 82 ? 1.248 14.675 -22.291 1.00 85.12 82 GLY A N 1
ATOM 652 C CA . GLY A 1 82 ? 0.697 15.912 -21.724 1.00 85.12 82 GLY A CA 1
ATOM 653 C C . GLY A 1 82 ? -0.808 15.892 -21.422 1.00 85.12 82 GLY A C 1
ATOM 654 O O . GLY A 1 82 ? -1.330 16.889 -20.925 1.00 85.12 82 GLY A O 1
ATOM 655 N N . ARG A 1 83 ? -1.522 14.792 -21.694 1.00 91.50 83 ARG A N 1
ATOM 656 C CA . ARG A 1 83 ? -2.956 14.657 -21.404 1.00 91.50 83 ARG A CA 1
ATOM 657 C C . ARG A 1 83 ? -3.175 13.888 -20.099 1.00 91.50 83 ARG A C 1
ATOM 659 O O . ARG A 1 83 ? -2.756 12.733 -20.023 1.00 91.50 83 ARG A O 1
ATOM 666 N N . PRO A 1 84 ? -3.825 14.486 -19.086 1.00 91.88 84 PRO A N 1
ATOM 667 C CA . PRO A 1 84 ? -4.116 13.783 -17.846 1.00 91.88 84 PRO A CA 1
ATOM 668 C C . PRO A 1 84 ? -5.210 12.731 -18.059 1.00 91.88 84 PRO A C 1
ATOM 670 O O . PRO A 1 84 ? -6.176 12.973 -18.787 1.00 91.88 84 PRO A O 1
ATOM 673 N N . TYR A 1 85 ? -5.084 11.589 -17.391 1.00 93.50 85 TYR A N 1
ATOM 674 C CA . TYR A 1 85 ? -6.113 10.554 -17.326 1.00 93.50 85 TYR A CA 1
ATOM 675 C C . TYR A 1 85 ? -6.078 9.828 -15.975 1.00 93.50 85 TYR A C 1
ATOM 677 O O . TYR A 1 85 ? -5.098 9.910 -15.231 1.00 93.50 85 TYR A O 1
ATOM 685 N N . LEU A 1 86 ? -7.177 9.144 -15.654 1.00 93.38 86 LEU A N 1
ATOM 686 C CA . LEU A 1 86 ? -7.286 8.278 -14.485 1.00 93.38 86 LEU A CA 1
ATOM 687 C C . LEU A 1 86 ? -7.090 6.825 -14.936 1.00 93.38 86 LEU A C 1
ATOM 689 O O . LEU A 1 86 ? -7.876 6.320 -15.733 1.00 93.38 86 LEU A O 1
ATOM 693 N N . ASP A 1 87 ? -6.029 6.185 -14.452 1.00 93.12 87 ASP A N 1
ATOM 694 C CA . ASP A 1 87 ? -5.804 4.743 -14.548 1.00 93.12 87 ASP A CA 1
ATOM 695 C C . ASP A 1 87 ? -6.359 4.101 -13.276 1.00 93.12 87 ASP A C 1
ATOM 697 O O . ASP A 1 87 ? -5.851 4.327 -12.175 1.00 93.12 87 ASP A O 1
ATOM 701 N N . GLU A 1 88 ? -7.436 3.343 -13.420 1.00 94.88 88 GLU A N 1
ATOM 702 C CA . GLU A 1 88 ? -8.130 2.700 -12.312 1.00 94.88 88 GLU A CA 1
ATOM 703 C C . GLU A 1 88 ? -8.335 1.217 -12.589 1.00 94.88 88 GLU A C 1
ATOM 705 O O . GLU A 1 88 ? -8.533 0.789 -13.729 1.00 94.88 88 GLU A O 1
ATOM 710 N N . GLY A 1 89 ? -8.289 0.421 -11.529 1.00 92.62 89 GLY A N 1
ATOM 711 C CA . GLY A 1 89 ? -8.457 -1.012 -11.653 1.00 92.62 89 GLY A CA 1
ATOM 712 C C . GLY A 1 89 ? -8.524 -1.717 -10.312 1.00 92.62 89 GLY A C 1
ATOM 713 O O . GLY A 1 89 ? -8.133 -1.180 -9.278 1.00 92.62 89 GLY A O 1
ATOM 714 N N . ALA A 1 90 ? -9.013 -2.948 -10.383 1.00 91.38 90 ALA A N 1
ATOM 715 C CA . ALA A 1 90 ? -9.071 -3.910 -9.297 1.00 91.38 90 ALA A CA 1
ATOM 716 C C . ALA A 1 90 ? -8.487 -5.231 -9.805 1.00 91.38 90 ALA A C 1
ATOM 718 O O . ALA A 1 90 ? -8.742 -5.629 -10.947 1.00 91.38 90 ALA A O 1
ATOM 719 N N . GLY A 1 91 ? -7.687 -5.909 -8.986 1.00 85.69 91 GLY A N 1
ATOM 720 C CA . GLY A 1 91 ? -7.020 -7.144 -9.386 1.00 85.69 91 GLY A CA 1
ATOM 721 C C . GLY A 1 91 ? -6.844 -8.131 -8.244 1.00 85.69 91 GLY A C 1
ATOM 722 O O . GLY A 1 91 ? -6.145 -7.838 -7.278 1.00 85.69 91 GLY A O 1
ATOM 723 N N . ASN A 1 92 ? -7.398 -9.333 -8.417 1.00 82.88 92 ASN A N 1
ATOM 724 C CA . ASN A 1 92 ? -7.086 -10.508 -7.610 1.00 82.88 92 ASN A CA 1
ATOM 725 C C . ASN A 1 92 ? -6.329 -11.544 -8.462 1.00 82.88 92 ASN A C 1
ATOM 727 O O . ASN A 1 92 ? -6.759 -11.835 -9.584 1.00 82.88 92 ASN A O 1
ATOM 731 N N . PRO A 1 93 ? -5.251 -12.155 -7.948 1.00 84.62 93 PRO A N 1
ATOM 732 C CA . PRO A 1 93 ? -4.583 -11.843 -6.685 1.00 84.62 93 PRO A CA 1
ATOM 733 C C . PRO A 1 93 ? -3.597 -10.672 -6.832 1.00 84.62 93 PRO A C 1
ATOM 735 O O . PRO A 1 93 ? -3.148 -10.360 -7.939 1.00 84.62 93 PRO A O 1
ATOM 738 N N . PHE A 1 94 ? -3.171 -10.095 -5.705 1.00 84.31 94 PHE A N 1
ATOM 739 C CA . PHE A 1 94 ? -2.059 -9.150 -5.631 1.00 84.31 94 PHE A CA 1
ATOM 740 C C . PHE A 1 94 ? -0.860 -9.693 -6.417 1.00 84.31 94 PHE A C 1
ATOM 742 O O . PHE A 1 94 ? -0.446 -10.839 -6.233 1.00 84.31 94 PHE A O 1
ATOM 749 N N . TRP A 1 95 ? -0.286 -8.885 -7.313 1.00 84.38 95 TRP A N 1
ATOM 750 C CA . TRP A 1 95 ? 0.710 -9.370 -8.277 1.00 84.38 95 TRP A CA 1
ATOM 751 C C . TRP A 1 95 ? 1.978 -9.934 -7.613 1.00 84.38 95 TRP A C 1
ATOM 753 O O . TRP A 1 95 ? 2.596 -10.858 -8.151 1.00 84.38 95 TRP A O 1
ATOM 763 N N . MET A 1 96 ? 2.374 -9.414 -6.443 1.00 91.62 96 MET A N 1
ATOM 764 C CA . MET A 1 96 ? 3.600 -9.811 -5.744 1.00 91.62 96 MET A CA 1
ATOM 765 C C . MET A 1 96 ? 3.293 -10.742 -4.566 1.00 91.62 96 MET A C 1
ATOM 767 O O . MET A 1 96 ? 3.041 -10.307 -3.448 1.00 91.62 96 MET A O 1
ATOM 771 N N . ARG A 1 97 ? 3.352 -12.054 -4.818 1.00 91.81 97 ARG A N 1
ATOM 772 C CA . ARG A 1 97 ? 2.909 -13.080 -3.849 1.00 91.81 97 ARG A CA 1
ATOM 773 C C . ARG A 1 97 ? 4.036 -13.797 -3.116 1.00 91.81 97 ARG A C 1
ATOM 775 O O . ARG A 1 97 ? 3.884 -14.217 -1.977 1.00 91.81 97 ARG A O 1
ATOM 782 N N . ASN A 1 98 ? 5.173 -13.948 -3.785 1.00 92.69 98 ASN A N 1
ATOM 783 C CA . ASN A 1 98 ? 6.286 -14.773 -3.325 1.00 92.69 98 ASN A CA 1
ATOM 784 C C . ASN A 1 98 ? 7.388 -13.923 -2.695 1.00 92.69 98 ASN A C 1
ATOM 786 O O . ASN A 1 98 ? 8.402 -13.629 -3.334 1.00 92.69 98 ASN A O 1
ATOM 790 N N . TRP A 1 99 ? 7.191 -13.524 -1.444 1.00 95.50 99 TRP A N 1
ATOM 791 C CA . TRP A 1 99 ? 8.199 -12.778 -0.703 1.00 95.50 99 TRP A CA 1
ATOM 792 C C . TRP A 1 99 ? 9.273 -13.688 -0.117 1.00 95.50 99 TRP A C 1
ATOM 794 O O . TRP A 1 99 ? 8.994 -14.735 0.464 1.00 95.50 99 TRP A O 1
ATOM 804 N N . LYS A 1 100 ? 10.523 -13.245 -0.214 1.00 95.81 100 LYS A N 1
ATOM 805 C CA . LYS A 1 100 ? 11.663 -13.839 0.475 1.00 95.81 100 LYS A CA 1
ATOM 806 C C . LYS A 1 100 ? 12.191 -12.856 1.496 1.00 95.81 100 LYS A C 1
ATOM 808 O O . LYS A 1 100 ? 12.369 -11.677 1.209 1.00 95.81 100 LYS A O 1
ATOM 813 N N . ARG A 1 101 ? 12.487 -13.352 2.691 1.00 95.75 101 ARG A N 1
ATOM 814 C CA . ARG A 1 101 ? 13.163 -12.545 3.701 1.00 95.75 101 ARG A CA 1
ATOM 815 C C . ARG A 1 101 ? 14.563 -12.169 3.236 1.00 95.75 101 ARG A C 1
ATOM 817 O O . ARG A 1 101 ? 15.318 -13.028 2.786 1.00 95.75 101 ARG A O 1
ATOM 824 N N . CYS A 1 102 ? 14.912 -10.901 3.412 1.00 93.31 102 CYS A N 1
ATOM 825 C CA . CYS A 1 102 ? 16.300 -10.477 3.342 1.00 93.31 102 CYS A CA 1
ATOM 826 C C . CYS A 1 102 ? 17.115 -11.022 4.529 1.00 93.31 102 CYS A C 1
ATOM 828 O O . CYS A 1 102 ? 16.564 -11.530 5.511 1.00 93.31 102 CYS A O 1
ATOM 830 N N . SER A 1 103 ? 18.432 -10.798 4.490 1.00 91.88 103 SER A N 1
ATOM 831 C CA . SER A 1 103 ? 19.310 -10.942 5.660 1.00 91.88 103 SER A CA 1
ATOM 832 C C . SER A 1 103 ? 18.876 -10.039 6.824 1.00 91.88 103 SER A C 1
ATOM 834 O O . SER A 1 103 ? 18.855 -10.471 7.975 1.00 91.88 103 SER A O 1
ATOM 836 N N . SER A 1 104 ? 18.471 -8.801 6.529 1.00 92.88 104 SER A N 1
ATOM 837 C CA . SER A 1 104 ? 17.858 -7.898 7.504 1.00 92.88 104 SER A CA 1
ATOM 838 C C . SER A 1 104 ? 16.406 -8.307 7.800 1.00 92.88 104 SER A C 1
ATOM 840 O O . SER A 1 104 ? 15.639 -8.535 6.864 1.00 92.88 104 SER A O 1
ATOM 842 N N . PRO A 1 105 ? 15.952 -8.311 9.069 1.00 94.25 105 PRO A N 1
ATOM 843 C CA . PRO A 1 105 ? 14.550 -8.576 9.410 1.00 94.25 105 PRO A CA 1
ATOM 844 C C . PRO A 1 105 ? 13.603 -7.433 9.004 1.00 94.25 105 PRO A C 1
ATOM 846 O O . PRO A 1 105 ? 12.401 -7.515 9.242 1.00 94.25 105 PRO A O 1
ATOM 849 N N . ARG A 1 106 ? 14.143 -6.350 8.432 1.00 94.69 106 ARG A N 1
ATOM 850 C CA . ARG A 1 106 ? 13.415 -5.134 8.061 1.00 94.69 106 ARG A CA 1
ATOM 851 C C . ARG A 1 106 ? 12.994 -5.093 6.598 1.00 94.69 106 ARG A C 1
ATOM 853 O O . ARG A 1 106 ? 12.412 -4.088 6.200 1.00 94.69 106 ARG A O 1
ATOM 860 N N . CYS A 1 107 ? 13.291 -6.134 5.818 1.00 95.19 107 CYS A N 1
ATOM 861 C CA . CYS A 1 107 ? 12.884 -6.175 4.423 1.00 95.19 107 CYS A CA 1
ATOM 862 C C . CYS A 1 107 ? 12.525 -7.558 3.890 1.00 95.19 107 CYS A C 1
ATOM 864 O O . CYS A 1 107 ? 12.948 -8.597 4.410 1.00 95.19 107 CYS A O 1
ATOM 866 N N . LEU A 1 108 ? 11.772 -7.517 2.795 1.00 97.00 108 LEU A N 1
ATOM 867 C CA . LEU A 1 108 ? 11.451 -8.623 1.916 1.00 97.00 108 LEU A CA 1
ATOM 868 C C . LEU A 1 108 ? 11.865 -8.266 0.486 1.00 97.00 108 LEU A C 1
ATOM 870 O O . LEU A 1 108 ? 11.651 -7.145 0.031 1.00 97.00 108 LEU A O 1
ATOM 874 N N . GLY A 1 109 ? 12.426 -9.242 -0.218 1.00 95.62 109 GLY A N 1
ATOM 875 C CA . GLY A 1 109 ? 12.659 -9.194 -1.657 1.00 95.62 109 GLY A CA 1
ATOM 876 C C . GLY A 1 109 ? 11.647 -10.067 -2.391 1.00 95.62 109 GLY A C 1
ATOM 877 O O . GLY A 1 109 ? 11.230 -11.111 -1.884 1.00 95.62 109 GLY A O 1
ATOM 878 N N . GLY A 1 110 ? 11.252 -9.654 -3.584 1.00 94.25 110 GLY A N 1
ATOM 879 C CA . GLY A 1 110 ? 10.285 -10.356 -4.412 1.00 94.25 110 GLY A CA 1
ATOM 880 C C . GLY A 1 110 ? 10.606 -10.179 -5.885 1.00 94.25 110 GLY A C 1
ATOM 881 O O . GLY A 1 110 ? 11.078 -9.122 -6.279 1.00 94.25 110 GLY A O 1
ATOM 882 N N . ARG A 1 111 ? 10.342 -11.194 -6.709 1.00 91.88 111 ARG A N 1
ATOM 883 C CA . ARG A 1 111 ? 10.616 -11.131 -8.147 1.00 91.88 111 ARG A CA 1
ATOM 884 C C . ARG A 1 111 ? 9.461 -11.708 -8.956 1.00 91.88 111 ARG A C 1
ATOM 886 O O . ARG A 1 111 ? 8.960 -12.790 -8.655 1.00 91.88 111 ARG A O 1
ATOM 893 N N . THR A 1 112 ? 9.086 -10.996 -10.012 1.00 91.00 112 THR A N 1
ATOM 894 C CA . THR A 1 112 ? 8.246 -11.492 -11.117 1.00 91.00 112 THR A CA 1
ATOM 895 C C . THR A 1 112 ? 9.113 -11.727 -12.359 1.00 91.00 112 THR A C 1
ATOM 897 O O . THR A 1 112 ? 10.324 -11.524 -12.328 1.00 91.00 112 THR A O 1
ATOM 900 N N . THR A 1 113 ? 8.528 -12.133 -13.486 1.00 90.25 113 THR A N 1
ATOM 901 C CA . THR A 1 113 ? 9.288 -12.392 -14.723 1.00 90.25 113 THR A CA 1
ATOM 902 C C . THR A 1 113 ? 10.120 -11.196 -15.199 1.00 90.25 113 THR A C 1
ATOM 904 O O . THR A 1 113 ? 11.190 -11.402 -15.762 1.00 90.25 113 THR A O 1
ATOM 907 N N . SER A 1 114 ? 9.670 -9.964 -14.945 1.00 90.75 114 SER A N 1
ATOM 908 C CA . SER A 1 114 ? 10.313 -8.744 -15.457 1.00 90.75 114 SER A CA 1
ATOM 909 C C . SER A 1 114 ? 10.590 -7.662 -14.413 1.00 90.75 114 SER A C 1
ATOM 911 O O . SER A 1 114 ? 11.063 -6.590 -14.782 1.00 90.75 114 SER A O 1
ATOM 913 N N . THR A 1 115 ? 10.223 -7.880 -13.150 1.00 91.12 115 THR A N 1
ATOM 914 C CA . THR A 1 115 ? 10.212 -6.824 -12.124 1.00 91.12 115 THR A CA 1
ATOM 915 C C . THR A 1 115 ? 10.731 -7.363 -10.799 1.00 91.12 115 THR A C 1
ATOM 917 O O . THR A 1 115 ? 10.279 -8.419 -10.348 1.00 91.12 115 THR A O 1
ATOM 920 N N . GLU A 1 116 ? 11.645 -6.621 -10.182 1.00 91.75 116 GLU A N 1
ATOM 921 C CA . GLU A 1 116 ? 12.122 -6.833 -8.812 1.00 91.75 116 GLU A CA 1
ATOM 922 C C . GLU A 1 116 ? 11.362 -5.915 -7.858 1.00 91.75 116 GLU A C 1
ATOM 924 O O . GLU A 1 116 ? 11.057 -4.770 -8.195 1.00 91.75 116 GLU A O 1
ATOM 929 N N . TYR A 1 117 ? 11.076 -6.421 -6.665 1.00 92.94 117 TYR A N 1
ATOM 930 C CA . TYR A 1 117 ? 10.335 -5.748 -5.610 1.00 92.94 117 TYR A CA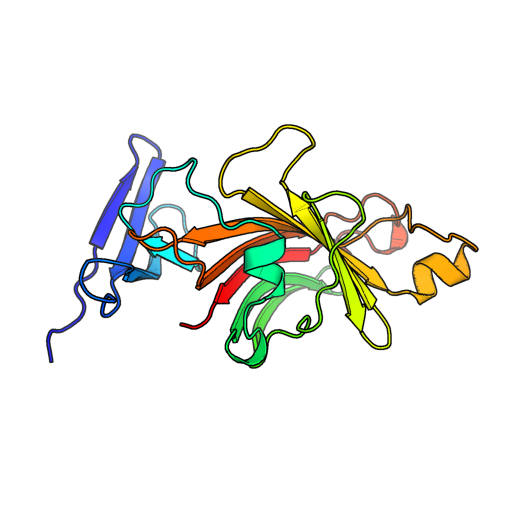 1
ATOM 931 C C . TYR A 1 117 ? 11.112 -5.806 -4.302 1.00 92.94 117 TYR A C 1
ATOM 933 O O . TYR A 1 117 ? 11.688 -6.832 -3.933 1.00 92.94 117 TYR A O 1
ATOM 941 N N . TYR A 1 118 ? 11.043 -4.714 -3.559 1.00 93.00 118 TYR A N 1
ATOM 942 C CA . TYR A 1 118 ? 11.622 -4.577 -2.239 1.00 93.00 118 TYR A CA 1
ATOM 943 C C . TYR A 1 118 ? 10.598 -3.934 -1.308 1.00 93.00 118 TYR A C 1
ATOM 945 O O . TYR A 1 118 ? 10.217 -2.781 -1.499 1.00 93.00 118 TYR A O 1
ATOM 953 N N . LEU A 1 119 ? 10.133 -4.687 -0.313 1.00 95.62 119 LEU A N 1
ATOM 954 C CA . LEU A 1 119 ? 9.298 -4.174 0.770 1.00 95.62 119 LEU A CA 1
ATOM 955 C C . LEU A 1 119 ? 10.186 -3.962 1.990 1.00 95.62 119 LEU A C 1
ATOM 957 O O . LEU A 1 119 ? 10.905 -4.876 2.390 1.00 95.62 119 LEU A O 1
ATOM 961 N N . ALA A 1 120 ? 10.123 -2.792 2.611 1.00 95.88 120 ALA A N 1
ATOM 962 C CA . ALA A 1 120 ? 10.895 -2.508 3.808 1.00 95.88 120 ALA A CA 1
ATOM 963 C C . ALA A 1 120 ? 10.140 -1.624 4.791 1.00 95.88 120 ALA A C 1
ATOM 965 O O . ALA A 1 120 ? 9.157 -0.972 4.456 1.00 95.88 120 ALA A O 1
ATOM 966 N N . THR A 1 121 ? 10.648 -1.557 6.017 1.00 95.81 121 THR A N 1
ATOM 967 C CA . THR A 1 121 ? 10.232 -0.517 6.958 1.00 95.81 121 THR A CA 1
ATOM 968 C C . THR A 1 121 ? 10.493 0.878 6.386 1.00 95.81 121 THR A C 1
ATOM 970 O O . THR A 1 121 ? 11.524 1.067 5.743 1.00 95.81 121 THR A O 1
ATOM 973 N N . ALA A 1 122 ? 9.646 1.863 6.708 1.00 91.94 122 ALA A N 1
ATOM 974 C CA . ALA A 1 122 ? 9.723 3.217 6.141 1.00 91.94 122 ALA A CA 1
ATOM 975 C C . ALA A 1 122 ? 11.101 3.908 6.241 1.00 91.94 122 ALA A C 1
ATOM 977 O O . ALA A 1 122 ? 11.431 4.751 5.413 1.00 91.94 122 ALA A O 1
ATOM 978 N N . ASN A 1 123 ? 11.910 3.571 7.250 1.00 89.88 123 ASN A N 1
ATOM 979 C CA . ASN A 1 123 ? 13.314 3.976 7.350 1.00 89.88 123 ASN A CA 1
ATOM 980 C C . ASN A 1 123 ? 14.094 3.007 8.264 1.00 89.88 123 ASN A C 1
ATOM 982 O O . ASN A 1 123 ? 13.541 2.023 8.763 1.00 89.88 123 ASN A O 1
ATOM 986 N N . ALA A 1 124 ? 15.375 3.295 8.511 1.00 88.19 124 ALA A N 1
ATOM 987 C CA . ALA A 1 124 ? 16.267 2.450 9.309 1.00 88.19 124 ALA A CA 1
ATOM 988 C C . ALA A 1 124 ? 15.856 2.289 10.788 1.00 88.19 124 ALA A C 1
ATOM 990 O O . ALA A 1 124 ? 16.248 1.309 11.419 1.00 88.19 124 ALA A O 1
ATOM 991 N N . THR A 1 125 ? 15.060 3.209 11.340 1.00 90.81 125 THR A N 1
ATOM 992 C CA . THR A 1 125 ? 14.695 3.246 12.767 1.00 90.81 125 THR A CA 1
ATOM 993 C C . THR A 1 125 ? 13.205 3.029 13.034 1.00 90.81 125 THR A C 1
ATOM 995 O O . THR A 1 125 ? 12.824 2.810 14.178 1.00 90.81 125 THR A O 1
ATOM 998 N N . ALA A 1 126 ? 12.354 3.034 12.004 1.00 92.25 126 ALA A N 1
ATOM 999 C CA . ALA A 1 126 ? 10.905 2.931 12.143 1.00 92.25 126 ALA A CA 1
ATOM 1000 C C . ALA A 1 126 ? 10.481 1.651 12.885 1.00 92.25 126 ALA A C 1
ATOM 1002 O O . ALA A 1 126 ? 10.901 0.547 12.538 1.00 92.25 126 ALA A O 1
ATOM 1003 N N . THR A 1 127 ? 9.621 1.788 13.885 1.00 91.12 127 THR A N 1
ATOM 1004 C 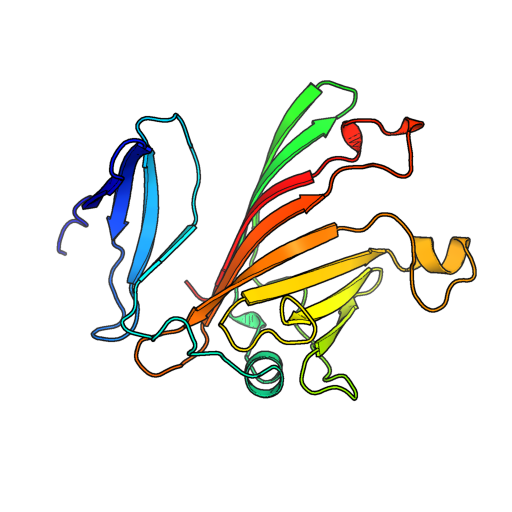CA . THR A 1 127 ? 9.032 0.659 14.628 1.00 91.12 127 THR A CA 1
ATOM 1005 C C . THR A 1 127 ? 7.515 0.595 14.481 1.00 91.12 127 THR A C 1
ATOM 1007 O O . THR A 1 127 ? 6.922 -0.434 14.773 1.00 91.12 127 THR A O 1
ATOM 1010 N N . ASP A 1 128 ? 6.902 1.663 13.971 1.00 94.69 128 ASP A N 1
ATOM 1011 C CA . ASP A 1 128 ? 5.468 1.773 13.698 1.00 94.69 128 ASP A CA 1
ATOM 1012 C C . ASP A 1 128 ? 5.016 0.945 12.486 1.00 94.69 128 ASP A C 1
ATOM 1014 O O . ASP A 1 128 ? 5.794 0.228 11.875 1.00 94.69 128 ASP A O 1
ATOM 1018 N N . ARG A 1 129 ? 3.742 1.036 12.115 1.00 96.44 129 ARG A N 1
ATOM 1019 C CA . ARG A 1 129 ? 3.135 0.235 11.043 1.00 96.44 129 ARG A CA 1
ATOM 1020 C C . ARG A 1 129 ? 3.384 0.733 9.609 1.00 96.44 129 ARG A C 1
ATOM 1022 O O . ARG A 1 129 ? 2.665 0.321 8.700 1.00 96.44 129 ARG A O 1
ATOM 1029 N N . ARG A 1 130 ? 4.334 1.648 9.383 1.00 96.62 130 ARG A N 1
ATOM 1030 C CA . ARG A 1 130 ? 4.640 2.161 8.036 1.00 96.62 130 ARG A CA 1
ATOM 1031 C C . ARG A 1 130 ? 5.668 1.294 7.325 1.00 96.62 130 ARG A C 1
ATOM 1033 O O . ARG A 1 130 ? 6.762 1.035 7.848 1.00 96.62 130 ARG A O 1
ATOM 1040 N N . ASP A 1 131 ? 5.329 0.914 6.107 1.00 96.38 131 ASP A N 1
ATOM 1041 C CA . ASP A 1 131 ? 6.199 0.224 5.162 1.00 96.38 131 ASP A CA 1
ATOM 1042 C C . ASP A 1 131 ? 6.445 1.121 3.941 1.00 96.38 131 ASP A C 1
ATOM 1044 O O . ASP A 1 131 ? 5.786 2.141 3.741 1.00 96.38 131 ASP A O 1
ATOM 1048 N N . THR A 1 132 ? 7.390 0.715 3.109 1.00 94.56 132 THR A N 1
ATOM 1049 C CA . THR A 1 132 ? 7.606 1.248 1.770 1.00 94.56 132 THR A CA 1
ATOM 1050 C C . THR A 1 132 ? 7.798 0.064 0.843 1.00 94.56 132 THR A C 1
ATOM 1052 O O . THR A 1 132 ? 8.600 -0.821 1.145 1.00 94.56 132 THR A O 1
ATOM 1055 N N . ILE A 1 133 ? 7.092 0.049 -0.285 1.00 92.88 133 ILE A N 1
ATOM 1056 C CA . ILE A 1 133 ? 7.395 -0.873 -1.379 1.00 92.88 133 ILE A CA 1
ATOM 1057 C C . ILE A 1 133 ? 8.055 -0.108 -2.517 1.00 92.88 133 ILE A C 1
ATOM 1059 O O . ILE A 1 133 ? 7.647 0.993 -2.883 1.00 92.88 133 ILE A O 1
ATOM 1063 N N . TRP A 1 134 ? 9.099 -0.707 -3.060 1.00 89.12 134 TRP A N 1
ATOM 1064 C CA . TRP A 1 134 ? 9.884 -0.182 -4.156 1.00 89.12 134 TRP A CA 1
ATOM 1065 C C . TRP A 1 134 ? 10.009 -1.249 -5.233 1.00 89.12 134 TRP A C 1
ATOM 1067 O O . TRP A 1 134 ? 10.163 -2.425 -4.898 1.00 89.12 134 TRP A O 1
ATOM 1077 N N . HIS A 1 135 ? 9.919 -0.880 -6.510 1.00 89.19 135 HIS A N 1
ATOM 1078 C CA . HIS A 1 135 ? 10.061 -1.855 -7.586 1.00 89.19 135 HIS A CA 1
ATOM 1079 C C . HIS A 1 135 ? 10.590 -1.251 -8.881 1.00 89.19 135 HIS A C 1
ATOM 1081 O O . HIS A 1 135 ? 10.254 -0.122 -9.229 1.00 89.19 135 HIS A O 1
ATOM 1087 N N . TRP A 1 136 ? 11.341 -2.049 -9.638 1.00 87.38 136 TRP A N 1
ATOM 1088 C CA . TRP A 1 136 ? 11.877 -1.665 -10.942 1.00 87.38 136 TRP A CA 1
ATOM 1089 C C . TRP A 1 136 ? 11.825 -2.830 -11.928 1.00 87.38 136 TRP A C 1
ATOM 1091 O O . TRP A 1 136 ? 11.864 -4.003 -11.548 1.00 87.38 136 TRP A O 1
ATOM 1101 N N . ARG A 1 137 ? 11.766 -2.509 -13.224 1.00 88.69 137 ARG A N 1
ATOM 1102 C CA . ARG A 1 137 ? 11.919 -3.507 -14.289 1.00 88.69 137 ARG A CA 1
ATOM 1103 C C . ARG A 1 137 ? 13.373 -3.973 -14.341 1.00 88.69 137 ARG A C 1
ATOM 1105 O O . ARG A 1 137 ? 14.270 -3.137 -14.421 1.00 88.69 137 ARG A O 1
ATOM 1112 N N . THR A 1 138 ? 13.616 -5.282 -14.362 1.00 89.00 138 THR A N 1
ATOM 1113 C CA . THR A 1 138 ? 14.979 -5.856 -14.355 1.00 89.00 138 THR A CA 1
ATOM 1114 C C . THR A 1 138 ? 15.832 -5.337 -15.509 1.00 89.00 138 THR A C 1
ATOM 1116 O O . THR A 1 138 ? 16.981 -4.965 -15.299 1.00 89.00 138 THR A O 1
ATOM 1119 N N . ALA A 1 139 ? 15.228 -5.176 -16.691 1.00 89.31 139 ALA A N 1
ATOM 1120 C CA . ALA A 1 139 ? 15.897 -4.657 -17.883 1.00 89.31 139 ALA A CA 1
ATOM 1121 C C . ALA A 1 139 ? 16.512 -3.255 -17.695 1.00 89.31 139 ALA A C 1
ATOM 1123 O O . ALA A 1 139 ? 17.468 -2.914 -18.386 1.00 89.31 139 ALA A O 1
ATOM 1124 N N . LEU A 1 140 ? 15.993 -2.439 -16.765 1.00 86.81 140 LEU A N 1
ATOM 1125 C CA . LEU A 1 140 ? 16.560 -1.120 -16.464 1.00 86.81 140 LEU A CA 1
ATOM 1126 C C . LEU A 1 140 ? 17.898 -1.228 -15.724 1.00 86.81 140 LEU A C 1
ATOM 1128 O O . LEU A 1 140 ? 18.791 -0.418 -15.960 1.00 86.81 140 LEU A O 1
ATOM 1132 N N . ALA A 1 141 ? 18.030 -2.219 -14.840 1.00 86.75 141 ALA A N 1
ATOM 1133 C CA . ALA A 1 141 ? 19.280 -2.516 -14.151 1.00 86.75 141 ALA A CA 1
ATOM 1134 C C . ALA A 1 141 ? 20.268 -3.201 -15.108 1.00 86.75 141 ALA A C 1
ATOM 1136 O O . ALA A 1 141 ? 21.412 -2.764 -15.225 1.00 86.75 141 ALA A O 1
ATOM 1137 N N . ASP A 1 142 ? 19.791 -4.189 -15.877 1.00 87.62 142 ASP A N 1
ATOM 1138 C CA . ASP A 1 142 ? 20.594 -4.921 -16.864 1.00 87.62 142 ASP A CA 1
ATOM 1139 C C . ASP A 1 142 ? 21.182 -3.979 -17.924 1.00 87.62 142 ASP A C 1
ATOM 1141 O O . ASP A 1 142 ? 22.377 -4.024 -18.208 1.00 87.62 142 ASP A O 1
ATOM 1145 N N . GLY A 1 143 ? 20.370 -3.059 -18.459 1.00 86.81 143 GLY A N 1
ATOM 1146 C CA . GLY A 1 143 ? 20.809 -2.061 -19.440 1.00 86.81 143 GLY A CA 1
ATOM 1147 C C . GLY A 1 143 ? 21.853 -1.072 -18.908 1.00 86.81 143 GLY A C 1
ATOM 1148 O O . GLY A 1 143 ? 22.519 -0.407 -19.697 1.00 86.81 143 GLY A O 1
ATOM 1149 N N . ARG A 1 144 ? 22.016 -0.987 -17.582 1.00 87.69 144 ARG A N 1
ATOM 1150 C CA . ARG A 1 144 ? 23.046 -0.188 -16.904 1.00 87.69 144 ARG A CA 1
ATOM 1151 C C . ARG A 1 144 ? 24.218 -1.022 -16.380 1.00 87.69 144 ARG A C 1
ATOM 1153 O O . ARG A 1 144 ? 25.177 -0.448 -15.875 1.00 87.69 144 ARG A O 1
ATOM 1160 N N . GLY A 1 145 ? 24.152 -2.352 -16.476 1.00 88.69 145 GLY A N 1
ATOM 1161 C CA . GLY A 1 145 ? 25.118 -3.247 -15.836 1.00 88.69 145 GLY A CA 1
ATOM 1162 C C . GLY A 1 145 ? 25.096 -3.166 -14.304 1.00 88.69 145 GLY A C 1
ATOM 1163 O O . GLY A 1 145 ? 26.110 -3.427 -13.659 1.00 88.69 145 GLY A O 1
ATOM 1164 N N . GLU A 1 146 ? 23.966 -2.774 -13.711 1.00 86.19 146 GLU A N 1
ATOM 1165 C CA . GLU A 1 146 ? 23.817 -2.592 -12.267 1.00 86.19 146 GLU A CA 1
ATOM 1166 C C . GLU A 1 146 ? 23.216 -3.842 -11.616 1.00 86.19 146 GLU A C 1
ATOM 1168 O O . GLU A 1 146 ? 22.180 -4.344 -12.042 1.00 86.19 146 GLU A O 1
ATOM 1173 N N . HIS A 1 147 ? 23.825 -4.320 -10.527 1.00 74.19 147 HIS A N 1
ATOM 1174 C CA . HIS A 1 147 ? 23.222 -5.377 -9.706 1.00 74.19 147 HIS A CA 1
ATOM 1175 C C . HIS A 1 147 ? 22.062 -4.843 -8.846 1.00 74.19 147 HIS A C 1
ATOM 1177 O O . HIS A 1 147 ? 21.034 -5.500 -8.698 1.00 74.19 147 HIS A O 1
ATOM 1183 N N . CYS A 1 148 ? 22.223 -3.631 -8.307 1.00 76.06 148 CYS A N 1
ATOM 1184 C CA . CYS A 1 148 ? 21.199 -2.905 -7.560 1.00 76.06 148 CYS A CA 1
ATOM 1185 C C . CYS A 1 148 ? 20.806 -1.672 -8.367 1.00 76.06 148 CYS A C 1
ATOM 1187 O O . CYS A 1 148 ? 21.653 -0.813 -8.599 1.00 76.06 148 CYS A O 1
ATOM 1189 N N . TYR A 1 149 ? 19.544 -1.579 -8.776 1.00 82.19 149 TYR A N 1
ATOM 1190 C CA . TYR A 1 149 ? 19.081 -0.465 -9.594 1.00 82.19 149 TYR A CA 1
ATOM 1191 C C . TYR A 1 149 ? 19.139 0.861 -8.831 1.00 82.19 149 TYR A C 1
ATOM 1193 O O . TYR A 1 149 ? 18.578 0.980 -7.742 1.00 82.19 149 TYR A O 1
ATOM 1201 N N . THR A 1 150 ? 19.795 1.864 -9.415 1.00 79.38 150 THR A N 1
ATOM 1202 C CA . THR A 1 150 ? 19.969 3.199 -8.811 1.00 79.38 150 THR A CA 1
ATOM 1203 C C . THR A 1 150 ? 19.156 4.305 -9.496 1.00 79.38 150 THR A C 1
ATOM 1205 O O . THR A 1 150 ? 19.291 5.480 -9.158 1.00 79.38 150 THR A O 1
ATOM 1208 N N . GLY A 1 151 ? 18.337 3.964 -10.497 1.00 75.56 151 GLY A N 1
ATOM 1209 C CA . GLY A 1 151 ? 17.537 4.931 -11.258 1.00 75.56 151 GLY A CA 1
ATOM 1210 C C . GLY A 1 151 ? 16.205 5.316 -10.608 1.00 75.56 151 GLY A C 1
ATOM 1211 O O . GLY A 1 151 ? 15.896 4.910 -9.487 1.00 75.56 151 GLY A O 1
ATOM 1212 N N . ASN A 1 152 ? 15.402 6.100 -11.342 1.00 71.50 152 ASN A N 1
ATOM 1213 C CA . ASN A 1 152 ? 14.044 6.433 -10.918 1.00 71.50 152 ASN A CA 1
ATOM 1214 C C . ASN A 1 152 ? 13.179 5.179 -10.886 1.00 71.50 152 ASN A C 1
ATOM 1216 O O . ASN A 1 152 ? 13.219 4.353 -11.794 1.00 71.50 152 ASN A O 1
ATOM 1220 N N . SER A 1 153 ? 12.411 5.032 -9.822 1.00 75.81 153 SER A N 1
ATOM 1221 C CA . SER A 1 153 ? 11.720 3.792 -9.539 1.00 75.81 153 SER A CA 1
ATOM 1222 C C . SER A 1 153 ? 10.485 4.071 -8.698 1.00 75.81 153 SER A C 1
ATOM 1224 O O . SER A 1 153 ? 10.370 5.118 -8.063 1.00 75.81 153 SER A O 1
ATOM 1226 N N . HIS A 1 154 ? 9.546 3.134 -8.715 1.00 82.62 154 HIS A N 1
ATOM 1227 C CA . HIS A 1 154 ? 8.202 3.361 -8.211 1.00 82.62 154 HIS A CA 1
ATOM 1228 C C . HIS A 1 154 ? 8.154 3.129 -6.701 1.00 82.62 154 HIS A C 1
ATOM 1230 O O . HIS A 1 154 ? 7.923 2.006 -6.237 1.00 82.62 154 HIS A O 1
ATOM 1236 N N . VAL A 1 155 ? 8.432 4.181 -5.930 1.00 86.56 155 VAL A N 1
ATOM 1237 C CA . VAL A 1 155 ? 8.386 4.155 -4.463 1.00 86.56 155 VAL A CA 1
ATOM 1238 C C . VAL A 1 155 ? 6.962 4.436 -4.001 1.00 86.56 155 VAL A C 1
ATOM 1240 O O . VAL A 1 155 ? 6.365 5.452 -4.350 1.00 86.56 155 VAL A O 1
ATOM 1243 N N . LYS A 1 156 ? 6.427 3.546 -3.171 1.00 92.31 156 LYS A N 1
ATOM 1244 C CA . LYS A 1 156 ? 5.083 3.673 -2.616 1.00 92.31 156 LYS A CA 1
ATOM 1245 C C . LYS A 1 156 ? 5.140 3.584 -1.091 1.00 92.31 156 LYS A C 1
ATOM 1247 O O . LYS A 1 156 ? 5.442 2.503 -0.570 1.00 92.31 156 LYS A O 1
ATOM 1252 N N . PRO A 1 157 ? 4.902 4.680 -0.350 1.00 94.44 157 PRO A N 1
ATOM 1253 C CA . PRO A 1 157 ? 4.656 4.599 1.083 1.00 94.44 157 PRO A CA 1
ATOM 1254 C C . PRO A 1 157 ? 3.379 3.802 1.363 1.00 94.44 157 PRO A C 1
ATOM 1256 O O . PRO A 1 157 ? 2.352 3.978 0.707 1.00 94.44 157 PRO A O 1
ATOM 1259 N N . LEU A 1 158 ? 3.457 2.938 2.368 1.00 96.44 158 LEU A N 1
ATOM 1260 C CA . LEU A 1 158 ? 2.394 2.033 2.778 1.00 96.44 158 LEU A CA 1
ATOM 1261 C C . LEU A 1 158 ? 2.117 2.172 4.274 1.00 96.44 158 LEU A C 1
ATOM 1263 O O . LEU A 1 158 ? 3.011 2.443 5.082 1.00 96.44 158 LEU A O 1
ATOM 1267 N N . MET A 1 159 ? 0.886 1.872 4.663 1.00 97.12 159 MET A N 1
ATOM 1268 C CA . MET A 1 159 ? 0.491 1.682 6.049 1.00 97.12 159 MET A CA 1
ATOM 1269 C C . MET A 1 159 ? -0.175 0.322 6.201 1.00 97.12 159 MET A C 1
ATOM 1271 O O . MET A 1 159 ? -1.125 0.017 5.484 1.00 97.12 159 MET A O 1
ATOM 1275 N N . GLN A 1 160 ? 0.323 -0.498 7.129 1.00 98.06 160 GLN A N 1
ATOM 1276 C CA . GLN A 1 160 ? -0.256 -1.814 7.382 1.00 98.06 160 GLN A CA 1
ATOM 1277 C C . GLN A 1 160 ? -1.681 -1.682 7.931 1.00 98.06 160 GLN A C 1
ATOM 1279 O O . GLN A 1 160 ? -1.948 -0.886 8.838 1.00 98.06 160 GLN A O 1
ATOM 1284 N N . ILE A 1 161 ? -2.573 -2.526 7.422 1.00 98.00 161 ILE A N 1
ATOM 1285 C CA . ILE A 1 161 ? -3.912 -2.741 7.959 1.00 98.00 161 ILE A CA 1
ATOM 1286 C C . ILE A 1 161 ? -3.779 -3.776 9.075 1.00 98.00 161 ILE A C 1
ATOM 1288 O O . ILE A 1 161 ? -3.573 -4.965 8.814 1.00 98.00 161 ILE A O 1
ATOM 1292 N N . ILE A 1 162 ? -3.856 -3.303 10.319 1.00 98.00 162 ILE A N 1
ATOM 1293 C CA . ILE A 1 162 ? -3.706 -4.121 11.524 1.00 98.00 162 ILE A CA 1
ATOM 1294 C C . ILE A 1 162 ? -5.026 -4.146 12.291 1.00 98.00 162 ILE A C 1
ATOM 1296 O O . ILE A 1 162 ? -5.576 -3.084 12.591 1.00 98.00 162 ILE A O 1
ATOM 1300 N N . ASP A 1 163 ? -5.531 -5.335 12.612 1.00 97.25 163 ASP A N 1
ATOM 1301 C CA . ASP A 1 163 ? -6.728 -5.486 13.443 1.00 97.25 163 ASP A CA 1
ATOM 1302 C C . ASP A 1 163 ? -6.438 -5.273 14.938 1.00 97.25 163 ASP A C 1
ATOM 1304 O O . ASP A 1 163 ? -5.284 -5.191 15.361 1.00 97.25 163 ASP A O 1
ATOM 1308 N N . SER A 1 164 ? -7.486 -5.171 15.758 1.00 97.44 164 SER A N 1
ATOM 1309 C CA . SER A 1 164 ? -7.353 -4.952 17.207 1.00 97.44 164 SER A CA 1
ATOM 1310 C C . SER A 1 164 ? -6.531 -6.024 17.943 1.00 97.44 164 SER A C 1
ATOM 1312 O O . SER A 1 164 ? -6.043 -5.737 19.033 1.00 97.44 164 SER A O 1
ATOM 1314 N N . ASP A 1 165 ? -6.346 -7.214 17.361 1.00 96.75 165 ASP A N 1
ATOM 1315 C CA . ASP A 1 165 ? -5.564 -8.314 17.939 1.00 96.75 165 ASP A CA 1
ATOM 1316 C C . ASP A 1 165 ? -4.096 -8.304 17.459 1.00 96.75 165 ASP A C 1
ATOM 1318 O O . ASP A 1 165 ? -3.293 -9.144 17.870 1.00 96.75 165 ASP A O 1
ATOM 1322 N N . GLY A 1 166 ? -3.720 -7.362 16.588 1.00 96.06 166 GLY A N 1
ATOM 1323 C CA . GLY A 1 166 ? -2.392 -7.288 15.976 1.00 96.06 166 GLY A CA 1
ATOM 1324 C C . GLY A 1 166 ? -2.237 -8.132 14.707 1.00 96.06 166 GLY A C 1
ATOM 1325 O O . GLY A 1 166 ? -1.123 -8.265 14.193 1.00 96.06 166 GLY A O 1
ATOM 1326 N N . GLY A 1 167 ? -3.328 -8.694 14.187 1.00 96.75 167 GLY A N 1
ATOM 1327 C CA . GLY A 1 167 ? -3.366 -9.428 12.930 1.00 96.75 167 GLY A CA 1
ATOM 1328 C C . GLY A 1 167 ? -3.120 -8.514 11.733 1.00 96.75 167 GLY A C 1
ATOM 1329 O O . GLY A 1 167 ? -3.574 -7.374 11.706 1.00 96.75 167 GLY A O 1
ATOM 1330 N N . PHE A 1 168 ? -2.401 -9.015 10.727 1.00 97.69 168 PHE A N 1
ATOM 1331 C CA . PHE A 1 168 ? -2.127 -8.306 9.477 1.00 97.69 168 PHE A CA 1
ATOM 1332 C C . PHE A 1 168 ? -3.167 -8.637 8.405 1.00 97.69 168 PHE A C 1
ATOM 1334 O O . PHE A 1 168 ? -3.538 -9.798 8.239 1.00 97.69 168 PHE A O 1
ATOM 1341 N N . HIS A 1 169 ? -3.627 -7.620 7.676 1.00 97.19 169 HIS A N 1
ATOM 1342 C CA . HIS A 1 169 ? -4.678 -7.755 6.662 1.00 97.19 169 HIS A CA 1
ATOM 1343 C C . HIS A 1 169 ? -4.329 -7.118 5.310 1.00 97.19 169 HIS A C 1
ATOM 1345 O O . HIS A 1 169 ? -5.181 -7.113 4.422 1.00 97.19 169 HIS A O 1
ATOM 1351 N N . GLY A 1 170 ? -3.112 -6.587 5.158 1.00 97.19 170 GLY A N 1
ATOM 1352 C CA . GLY A 1 170 ? -2.680 -5.902 3.945 1.00 97.19 170 GLY A CA 1
ATOM 1353 C C . GLY A 1 170 ? -2.159 -4.488 4.200 1.00 97.19 170 GLY A C 1
ATOM 1354 O O . GLY A 1 170 ? -1.701 -4.170 5.299 1.00 97.19 170 GLY A O 1
ATOM 1355 N N . TRP A 1 171 ? -2.247 -3.630 3.188 1.00 97.69 171 TRP A N 1
ATOM 1356 C CA . TRP A 1 171 ? -1.811 -2.239 3.223 1.00 97.69 171 TRP A CA 1
ATOM 1357 C C . TRP A 1 171 ? -2.819 -1.306 2.562 1.00 97.69 171 TRP A C 1
ATOM 1359 O O . TRP A 1 171 ? -3.483 -1.669 1.598 1.00 97.69 171 TRP A O 1
ATOM 1369 N N . VAL A 1 172 ? -2.838 -0.061 3.022 1.00 97.44 172 VAL A N 1
ATOM 1370 C CA . VAL A 1 172 ? -3.232 1.084 2.192 1.00 97.44 172 VAL A CA 1
ATOM 1371 C C . VAL A 1 172 ? -1.973 1.843 1.800 1.00 97.44 172 VAL A C 1
ATOM 1373 O O . VAL A 1 172 ? -1.000 1.866 2.560 1.00 97.44 172 VAL A O 1
ATOM 1376 N N . GLY A 1 173 ? -1.961 2.442 0.619 1.00 95.69 173 GLY A N 1
ATOM 1377 C CA . GLY A 1 173 ? -0.765 3.064 0.079 1.00 95.69 173 GLY A CA 1
ATOM 1378 C C . GLY A 1 173 ? -1.045 4.242 -0.831 1.00 95.69 173 GLY A C 1
ATOM 1379 O O . GLY A 1 173 ? -2.162 4.464 -1.300 1.00 95.69 173 GLY A O 1
ATOM 1380 N N . VAL A 1 174 ? 0.021 4.998 -1.063 1.00 94.25 174 VAL A N 1
ATOM 1381 C CA . VAL A 1 174 ? 0.068 6.080 -2.041 1.00 94.25 174 VAL A CA 1
ATOM 1382 C C . VAL A 1 174 ? 1.216 5.787 -2.991 1.00 94.25 174 VAL A C 1
ATOM 1384 O O . VAL A 1 174 ? 2.282 5.346 -2.565 1.00 94.25 174 VAL A O 1
ATOM 1387 N N . GLU A 1 175 ? 1.009 6.012 -4.279 1.00 90.19 175 GLU A N 1
ATOM 1388 C CA . GLU A 1 175 ? 2.095 6.153 -5.236 1.00 90.19 175 GLU A CA 1
ATOM 1389 C C . GLU A 1 175 ? 2.395 7.640 -5.411 1.00 90.19 175 GLU A C 1
ATOM 1391 O O . GLU A 1 175 ? 1.484 8.444 -5.592 1.00 90.19 175 GLU A O 1
ATOM 1396 N N . ALA A 1 176 ? 3.668 8.004 -5.287 1.00 81.56 176 ALA A N 1
ATOM 1397 C CA . ALA A 1 176 ? 4.151 9.367 -5.467 1.00 81.56 176 ALA A CA 1
ATOM 1398 C C . ALA A 1 176 ? 5.505 9.317 -6.184 1.00 81.56 176 ALA A C 1
ATOM 1400 O O . ALA A 1 176 ? 6.545 9.702 -5.645 1.00 81.56 176 ALA A O 1
ATOM 1401 N N . SER A 1 177 ? 5.483 8.762 -7.390 1.00 82.56 177 SER A N 1
ATOM 1402 C CA . SER A 1 177 ? 6.654 8.572 -8.235 1.00 82.56 177 SER A CA 1
ATOM 1403 C C . SER A 1 177 ? 6.741 9.755 -9.191 1.00 82.56 177 SER A C 1
ATOM 1405 O O . SER A 1 177 ? 6.051 9.777 -10.202 1.00 82.56 177 SER A O 1
ATOM 1407 N N . LEU A 1 178 ? 7.561 10.756 -8.863 1.00 82.00 178 LEU A N 1
ATOM 1408 C CA . LEU A 1 178 ? 7.798 11.902 -9.744 1.00 82.00 178 LEU A CA 1
ATOM 1409 C C . LEU A 1 178 ? 9.070 11.678 -10.562 1.00 82.00 178 LEU A C 1
ATOM 1411 O O . LEU A 1 178 ? 10.140 11.407 -10.009 1.00 82.00 178 LEU A O 1
ATOM 1415 N N . ASN A 1 179 ? 8.973 11.810 -11.878 1.00 78.44 179 ASN A N 1
ATOM 1416 C CA . ASN A 1 179 ? 10.092 11.623 -12.781 1.00 78.44 179 ASN A CA 1
ATOM 1417 C C . ASN A 1 179 ? 11.076 12.796 -12.705 1.00 78.44 179 ASN A C 1
ATOM 1419 O O . ASN A 1 179 ? 10.885 13.851 -13.306 1.00 78.44 179 ASN A O 1
ATOM 1423 N N . GLN A 1 180 ? 12.184 12.577 -11.996 1.00 74.50 180 GLN A N 1
ATOM 1424 C CA . GLN A 1 180 ? 13.263 13.561 -11.865 1.00 74.50 180 GLN A CA 1
ATOM 1425 C C . GLN A 1 180 ? 14.507 13.233 -12.700 1.00 74.50 180 GLN A C 1
ATOM 1427 O O . GLN A 1 180 ? 15.382 14.082 -12.851 1.00 74.50 180 GLN A O 1
ATOM 1432 N N . THR A 1 181 ? 14.622 12.013 -13.237 1.00 72.56 181 THR A N 1
ATOM 1433 C CA . THR A 1 181 ? 15.879 11.537 -13.845 1.00 72.56 181 THR A CA 1
ATOM 1434 C C . THR A 1 181 ? 15.823 11.378 -15.359 1.00 72.56 181 THR A C 1
ATOM 1436 O O . THR A 1 181 ? 16.876 11.228 -15.976 1.00 72.56 181 THR A O 1
ATOM 1439 N N . VAL A 1 182 ? 14.635 11.382 -15.976 1.00 76.81 182 VAL A N 1
ATOM 1440 C CA . VAL A 1 182 ? 14.471 11.256 -17.435 1.00 76.81 182 VAL A CA 1
ATOM 1441 C C . VAL A 1 182 ? 13.674 12.454 -17.970 1.00 76.81 182 VAL A C 1
ATOM 1443 O O . VAL A 1 182 ? 12.476 12.327 -18.228 1.00 76.81 182 VAL A O 1
ATOM 1446 N N . PRO A 1 183 ? 14.310 13.631 -18.163 1.00 80.56 183 PRO A N 1
ATOM 1447 C CA . PRO A 1 183 ? 13.606 14.865 -18.529 1.00 80.56 183 PRO A CA 1
ATOM 1448 C C . PRO A 1 183 ? 12.736 14.758 -19.787 1.00 80.56 183 PRO A C 1
ATOM 1450 O O . PRO A 1 183 ? 11.699 15.407 -19.869 1.00 80.56 183 PRO A O 1
ATOM 1453 N N . SER A 1 184 ? 13.121 13.917 -20.752 1.00 83.44 184 SER A N 1
ATOM 1454 C CA . SER A 1 184 ? 12.376 13.717 -22.002 1.00 83.44 184 SER A CA 1
ATOM 1455 C C . SER A 1 184 ? 11.002 13.067 -21.819 1.00 83.44 184 SER A C 1
ATOM 1457 O O . SER A 1 184 ? 10.143 13.244 -22.677 1.00 83.44 184 SER A O 1
ATOM 1459 N N . GLN A 1 185 ? 10.777 12.331 -20.727 1.00 82.88 185 GLN A N 1
ATOM 1460 C CA . GLN A 1 185 ? 9.457 11.780 -20.397 1.00 82.88 185 GLN A CA 1
ATOM 1461 C C . GLN A 1 185 ? 8.545 12.836 -19.748 1.00 82.88 185 GLN A C 1
ATOM 1463 O O . GLN A 1 185 ? 7.320 12.725 -19.835 1.00 82.88 185 GLN A O 1
ATOM 1468 N N . GLY A 1 186 ? 9.121 13.874 -19.127 1.00 85.25 186 GLY A N 1
ATOM 1469 C CA . GLY A 1 186 ? 8.375 14.903 -18.401 1.00 85.25 186 GLY A CA 1
ATOM 1470 C C . GLY A 1 186 ? 7.372 14.299 -17.413 1.00 85.25 186 GLY A C 1
ATOM 1471 O O . GLY A 1 186 ? 7.646 13.261 -16.806 1.00 85.25 186 GLY A O 1
ATOM 1472 N N . THR A 1 187 ? 6.184 14.906 -17.334 1.00 85.81 187 THR A N 1
ATOM 1473 C CA . THR A 1 187 ? 5.063 14.436 -16.501 1.00 85.81 187 THR A CA 1
ATOM 1474 C C . THR A 1 187 ? 4.452 13.116 -16.969 1.00 85.81 187 THR A C 1
ATOM 1476 O O . THR A 1 187 ? 3.666 12.517 -16.244 1.00 85.81 187 THR A O 1
ATOM 1479 N N . SER A 1 188 ? 4.811 12.622 -18.159 1.00 85.69 188 SER A N 1
ATOM 1480 C CA . SER A 1 188 ? 4.346 11.308 -18.635 1.00 85.69 188 SER A CA 1
ATOM 1481 C C . SER A 1 188 ? 5.025 10.146 -17.903 1.00 85.69 188 SER A C 1
ATOM 1483 O O . SER A 1 188 ? 4.618 9.001 -18.060 1.00 85.69 188 SER A O 1
ATOM 1485 N N . GLY A 1 189 ? 6.083 10.430 -17.135 1.00 82.44 189 GLY A N 1
ATOM 1486 C CA . GLY A 1 189 ? 6.711 9.476 -16.223 1.00 82.44 189 GLY A CA 1
ATOM 1487 C C . GLY A 1 189 ? 6.262 9.624 -14.768 1.00 82.44 189 GLY A C 1
ATOM 1488 O O . GLY A 1 189 ? 6.812 8.927 -13.917 1.00 82.44 189 GLY A O 1
ATOM 1489 N N . ASP A 1 190 ? 5.333 10.542 -14.474 1.00 86.56 190 ASP A N 1
ATOM 1490 C CA . ASP A 1 190 ? 4.797 10.719 -13.127 1.00 86.56 190 ASP A CA 1
ATOM 1491 C C . ASP A 1 190 ? 3.655 9.730 -12.880 1.00 86.56 190 ASP A C 1
ATOM 1493 O O . ASP A 1 190 ? 2.698 9.672 -13.654 1.00 86.56 190 ASP A O 1
ATOM 1497 N N . ASP A 1 191 ? 3.725 9.021 -11.755 1.00 86.00 191 ASP A N 1
ATOM 1498 C CA . ASP A 1 191 ? 2.620 8.233 -11.220 1.00 86.00 191 ASP A CA 1
ATOM 1499 C C . ASP A 1 191 ? 2.250 8.778 -9.840 1.00 86.00 191 ASP A C 1
ATOM 1501 O O . ASP A 1 191 ? 3.057 8.766 -8.903 1.00 86.00 191 ASP A O 1
ATOM 1505 N N . ILE A 1 192 ? 1.011 9.248 -9.704 1.00 90.62 192 ILE A N 1
ATOM 1506 C CA . ILE A 1 192 ? 0.450 9.695 -8.430 1.00 90.62 192 ILE A CA 1
ATOM 1507 C C . ILE A 1 192 ? -0.846 8.946 -8.197 1.00 90.62 192 ILE A C 1
ATOM 1509 O O . ILE A 1 192 ? -1.712 8.945 -9.062 1.00 90.62 192 ILE A O 1
ATOM 1513 N N . GLY A 1 193 ? -1.046 8.368 -7.021 1.00 93.31 193 GLY A N 1
ATOM 1514 C CA . GLY A 1 193 ? -2.374 7.876 -6.693 1.00 93.31 193 GLY A CA 1
ATOM 1515 C C . GLY A 1 193 ? -2.494 7.138 -5.386 1.00 93.31 193 GLY A C 1
ATOM 1516 O O . GLY A 1 193 ? -1.570 7.111 -4.583 1.00 93.31 193 GLY A O 1
ATOM 1517 N N . VAL A 1 194 ? -3.670 6.565 -5.168 1.00 95.69 194 VAL A N 1
ATOM 1518 C CA . VAL A 1 194 ? -4.030 5.846 -3.945 1.00 95.69 194 VAL A CA 1
ATOM 1519 C C . VAL A 1 194 ? -4.378 4.413 -4.291 1.00 95.69 194 VAL A C 1
ATOM 1521 O O . VAL A 1 194 ? -4.974 4.146 -5.335 1.00 95.69 194 VAL A O 1
ATOM 1524 N N . PHE A 1 195 ? -4.024 3.488 -3.411 1.00 95.50 195 PHE A N 1
ATOM 1525 C CA . PHE A 1 195 ? -4.340 2.080 -3.600 1.00 95.50 195 PHE A CA 1
ATOM 1526 C C . PHE A 1 195 ? -4.499 1.354 -2.2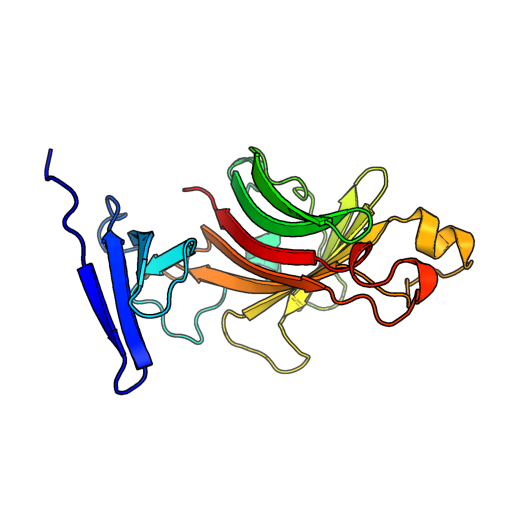67 1.00 95.50 195 PHE A C 1
ATOM 1528 O O . PHE A 1 195 ? -4.031 1.813 -1.219 1.00 95.50 195 PHE A O 1
ATOM 1535 N N . GLN A 1 196 ? -5.134 0.192 -2.319 1.00 96.44 196 GLN A N 1
ATOM 1536 C CA . GLN A 1 196 ? -5.111 -0.793 -1.249 1.00 96.44 196 GLN A CA 1
ATOM 1537 C C . GLN A 1 196 ? -4.601 -2.130 -1.774 1.00 96.44 196 GLN A C 1
ATOM 1539 O O . GLN A 1 196 ? -4.756 -2.457 -2.946 1.00 96.44 196 GLN A O 1
ATOM 1544 N N . ILE A 1 197 ? -3.966 -2.887 -0.888 1.00 96.75 197 ILE A N 1
ATOM 1545 C CA . ILE A 1 197 ? -3.639 -4.296 -1.070 1.00 96.75 197 ILE A CA 1
ATOM 1546 C C . ILE A 1 197 ? -4.250 -4.999 0.136 1.00 96.75 197 ILE A C 1
ATOM 1548 O O . ILE A 1 197 ? -3.647 -4.951 1.204 1.00 96.75 197 ILE A O 1
ATOM 1552 N N . SER A 1 198 ? -5.439 -5.581 0.025 1.00 95.56 198 SER A N 1
ATOM 1553 C CA . SER A 1 198 ? -6.210 -6.067 1.183 1.00 95.56 198 SER A CA 1
ATOM 1554 C C . SER A 1 198 ? -6.959 -7.354 0.883 1.00 95.56 198 SER A C 1
ATOM 1556 O O . SER A 1 198 ? -7.273 -7.647 -0.257 1.00 95.56 198 SER A O 1
ATOM 1558 N N . ARG A 1 199 ? -7.288 -8.125 1.923 1.00 92.38 199 ARG A N 1
ATOM 1559 C CA . ARG A 1 199 ? -8.204 -9.282 1.821 1.00 92.38 199 ARG A CA 1
ATOM 1560 C C . ARG A 1 199 ? -9.695 -8.922 1.952 1.00 92.38 199 ARG A C 1
ATOM 1562 O O . ARG A 1 199 ? -10.478 -9.759 2.400 1.00 92.38 199 ARG A O 1
ATOM 1569 N N . PHE A 1 200 ? -10.043 -7.663 1.690 1.00 85.12 200 PHE A N 1
ATOM 1570 C CA . PHE A 1 200 ? -11.375 -7.074 1.862 1.00 85.12 200 PHE A CA 1
ATOM 1571 C C . PHE A 1 200 ? -11.672 -6.087 0.748 1.00 85.12 200 PHE A C 1
ATOM 1573 O O . PHE A 1 200 ? -10.701 -5.388 0.365 1.00 85.12 200 PHE A O 1
#

Organism: NCBI:txid587909

Secondary structure (DSSP, 8-state):
-PPPPEEEEEETTTEEEEEEEPPPBTTTBEEEEEEEETT-----EEEE-S--TT----HHHHHTS-GGG-EEEEEEEEEETTEEEEEEEEESS-S---EEE-SSTTEEEEE-SSEEEEEEESSSS--SSEEEEEEEEHHHHHTTT-SS--S--EEEEEEEEE-TTS-EEEEEEEEEE---S-GGGGGGG-EEEEEEEE--

Radius of gyration: 18.17 Å; chains: 1; bounding box: 55×40×43 Å

pLDDT: mean 90.54, std 7.59, range [46.09, 98.06]

Sequence (200 aa):
MPIPRPRRIEWTGNGWEEWTVGEPIPGKLAQLSYRRSSFGATHGYGYGSNAGWSTRASMATIAAQDHGQFDHDYHLWKTDNGRPYLDEGAGNPFWMRNWKRCSSPRCLGGRTTSTEYYLATANATATDRRDTIWHWRTALADGRGEHCYTGNSHVKPLMQIIDSDGGFHGWVGVEASLNQTVPSQGTSGDDIGVFQISRF

Foldseek 3Di:
DDDFDWDKDQDVVPWIWIWGWDDAPPQKKIWTFGPATPVGDHGDTDMDAPDDQLQADWPVLVQPDQLQLWKKWKWKFADDPNRTDIDTDIDGRDPFGHWDDDPDSFWTWTDDPFKIKIKGAPDPPDRGQKIKMKMDGVVQCVVVVHPDDPAQTWIKIWGFRAIHVSHTFWTKIWTFRADPPDVVCHRNRTITIIMTTGSD